Protein AF-A0A2V6UR27-F1 (afdb_monomer_lite)

pLDDT: mean 73.09, std 16.69, range [39.53, 93.0]

Radius of gyration: 39.16 Å; chains: 1; bounding box: 76×88×129 Å

Foldseek 3Di:
DDDDDDDDDDDDDDDDDDDDDDDDDDDDDDDDDDDDDDDDDDDDDDDDDDDDDDDDDDDDDDDDDDDDDDDDDDDDDPDDDPPPPPPPPPPPPFDWDWDFDDFDWLVVLVVVLCVLQVAAEDEDPPRTGTFGDGDPDTDGSVCSVVVNQVRQVVVQWHWDDDPRYTYIDGVVVCLVVPAAEDEELDQDDPDDQQRKHKYKYAQDADQQVVLQVVCVVLADPPKDWDQDRVRNIIIITHGSNSVVVSSVVSVVVSDDDDPDPPDDDDD

Sequence (267 aa):
MRRNSNVTGFVASAVVLSFVAGCATRTPAPKISTPPIGPVPSPTVTVQVEPTTPLPPVSVGPRQPGRPEAAPVTPPPTTAPPPVPAAPVTPPSGRFIVLNFDSADIETVIHAASEIVGFNYVLSPDVRGKVTVQTSGRIPQEDVFGVLLGILEVHGFTAVKSGNLYKIVRVEGARERAVPTIVGDVPLEGRAGDEIITQIVPVRYASVNDLGVLLRPFVSSRGTLVANRETNVLIITDAASNVRRVLDIIKLVDVQVSLDELQIIPV

Structure (mmCIF, N/CA/C/O backbone):
data_AF-A0A2V6UR27-F1
#
_entry.id   AF-A0A2V6UR27-F1
#
loop_
_atom_site.group_PDB
_atom_site.id
_atom_site.type_symbol
_atom_site.label_atom_id
_atom_site.label_alt_id
_atom_site.label_comp_id
_atom_site.label_asym_id
_atom_site.label_entity_id
_atom_site.label_seq_id
_atom_site.pdbx_PDB_ins_code
_atom_site.Cartn_x
_atom_site.Cartn_y
_atom_site.Cartn_z
_atom_site.occupancy
_atom_site.B_iso_or_equiv
_atom_site.auth_seq_id
_atom_site.auth_comp_id
_atom_site.auth_asym_id
_atom_site.auth_atom_id
_atom_site.pdbx_PDB_model_num
ATOM 1 N N . MET A 1 1 ? 33.190 49.029 59.668 1.00 44.22 1 MET A N 1
ATOM 2 C CA . MET A 1 1 ? 31.767 48.647 59.491 1.00 44.22 1 MET A CA 1
ATOM 3 C C . MET A 1 1 ? 31.740 47.302 58.776 1.00 44.22 1 MET A C 1
ATOM 5 O O . MET A 1 1 ? 32.164 47.235 57.639 1.00 44.22 1 MET A O 1
ATOM 9 N N . ARG A 1 2 ? 31.642 46.189 59.511 1.00 41.16 2 ARG A N 1
ATOM 10 C CA . ARG A 1 2 ? 30.399 45.501 59.934 1.00 41.16 2 ARG A CA 1
ATOM 11 C C . ARG A 1 2 ? 29.638 44.827 58.778 1.00 41.16 2 ARG A C 1
ATOM 13 O O . ARG A 1 2 ? 28.779 45.453 58.172 1.00 41.16 2 ARG A O 1
ATOM 20 N N . ARG A 1 3 ? 29.879 43.523 58.605 1.00 51.22 3 ARG A N 1
ATOM 21 C CA . ARG A 1 3 ? 28.885 42.428 58.709 1.00 51.22 3 ARG A CA 1
ATOM 22 C C . ARG A 1 3 ? 29.672 41.105 58.630 1.00 51.22 3 ARG A C 1
ATOM 24 O O . ARG A 1 3 ? 30.316 40.863 57.623 1.00 51.22 3 ARG A O 1
ATOM 31 N N . ASN A 1 4 ? 29.924 40.402 59.740 1.00 43.53 4 ASN A N 1
ATOM 32 C CA . ASN A 1 4 ? 29.023 39.466 60.444 1.00 43.53 4 ASN A CA 1
ATOM 33 C C . ASN A 1 4 ? 28.335 38.498 59.463 1.00 43.53 4 ASN A C 1
ATOM 35 O O . ASN A 1 4 ? 27.668 38.967 58.551 1.00 43.53 4 ASN A O 1
ATOM 39 N N . SER A 1 5 ? 28.370 37.176 59.615 1.00 55.69 5 SER A N 1
ATOM 40 C CA . SER A 1 5 ? 28.812 36.321 60.728 1.00 55.69 5 SER A CA 1
ATOM 41 C C . SER A 1 5 ? 28.596 34.856 60.321 1.00 55.69 5 SER A C 1
ATOM 43 O O . SER A 1 5 ? 27.551 34.588 59.742 1.00 55.69 5 SER A O 1
ATOM 45 N N . ASN A 1 6 ? 29.547 33.985 60.695 1.00 39.53 6 ASN A N 1
ATOM 46 C CA . ASN A 1 6 ? 29.436 32.622 61.265 1.00 39.53 6 ASN A CA 1
ATOM 47 C C . ASN A 1 6 ? 28.495 31.608 60.565 1.00 39.53 6 ASN A C 1
ATOM 49 O O . ASN A 1 6 ? 27.369 31.921 60.217 1.00 39.53 6 ASN A O 1
ATOM 53 N N . VAL A 1 7 ? 28.866 30.342 60.355 1.00 55.62 7 VAL A N 1
ATOM 54 C CA . VAL A 1 7 ? 29.087 29.298 61.380 1.00 55.62 7 VAL A CA 1
ATOM 55 C C . VAL A 1 7 ? 29.800 28.117 60.681 1.00 55.62 7 VAL A C 1
ATOM 57 O O . VAL A 1 7 ? 29.272 27.550 59.734 1.00 55.62 7 VAL A O 1
ATOM 60 N N . THR A 1 8 ? 31.098 27.907 60.912 1.00 43.50 8 THR A N 1
ATOM 61 C CA . THR A 1 8 ? 31.704 26.775 61.655 1.00 43.50 8 THR A CA 1
ATOM 62 C C . THR A 1 8 ? 30.969 25.427 61.636 1.00 43.50 8 THR A C 1
ATOM 64 O O . THR A 1 8 ? 29.967 25.267 62.319 1.00 43.50 8 THR A O 1
ATOM 67 N N . GLY A 1 9 ? 31.639 24.407 61.088 1.00 39.69 9 GLY A N 1
ATOM 68 C CA . GLY A 1 9 ? 31.918 23.204 61.875 1.00 39.69 9 GLY A CA 1
ATOM 69 C C . GLY A 1 9 ? 31.397 21.867 61.346 1.00 39.69 9 GLY A C 1
ATOM 70 O O . GLY A 1 9 ? 30.200 21.626 61.306 1.00 39.69 9 GLY A O 1
ATOM 71 N N . PHE A 1 10 ? 32.363 20.959 61.194 1.00 40.03 10 PHE A N 1
ATOM 72 C CA . PHE A 1 10 ? 32.391 19.641 61.837 1.00 40.03 10 PHE A CA 1
ATOM 73 C C . PHE A 1 10 ? 32.119 18.360 61.019 1.00 40.03 10 PHE A C 1
ATOM 75 O O . PHE A 1 10 ? 31.142 18.200 60.302 1.00 40.03 10 PHE A O 1
ATOM 82 N N . VAL A 1 11 ? 33.011 17.414 61.340 1.00 45.44 11 VAL A N 1
ATOM 83 C CA . VAL A 1 11 ? 32.952 15.944 61.326 1.00 45.44 11 VAL A CA 1
ATOM 84 C C . VAL A 1 11 ? 33.297 15.194 60.036 1.00 45.44 11 VAL A C 1
ATOM 86 O O . VAL A 1 11 ? 32.480 14.954 59.156 1.00 45.44 11 VAL A O 1
ATOM 89 N N . ALA A 1 12 ? 34.536 14.699 60.032 1.00 46.38 12 ALA A N 1
ATOM 90 C CA . ALA A 1 12 ? 34.960 13.498 59.334 1.00 46.38 12 ALA A CA 1
ATOM 91 C C . ALA A 1 12 ? 34.183 12.265 59.826 1.00 46.38 12 ALA A C 1
ATOM 93 O O . ALA A 1 12 ? 34.106 12.028 61.029 1.00 46.38 12 ALA A O 1
ATOM 94 N N . SER A 1 13 ? 33.698 11.420 58.918 1.00 41.97 13 SER A N 1
ATOM 95 C CA . SER A 1 13 ? 33.332 10.050 59.277 1.00 41.97 13 SER A CA 1
ATOM 96 C C . SER A 1 13 ? 33.699 9.097 58.148 1.00 41.97 13 SER A C 1
ATOM 98 O O . SER A 1 13 ? 33.118 9.120 57.065 1.00 41.97 13 SER A O 1
ATOM 100 N N . ALA A 1 14 ? 34.724 8.294 58.416 1.00 47.00 14 ALA A N 1
ATOM 101 C CA . ALA A 1 14 ? 35.029 7.088 57.677 1.00 47.00 14 ALA A CA 1
ATOM 102 C C . ALA A 1 14 ? 33.985 6.027 58.048 1.00 47.00 14 ALA A C 1
ATOM 104 O O . ALA A 1 14 ? 33.846 5.691 59.223 1.00 47.00 14 ALA A O 1
ATOM 105 N N . VAL A 1 15 ? 33.287 5.479 57.053 1.00 47.88 15 VAL A N 1
ATOM 106 C CA . VAL A 1 15 ? 32.517 4.241 57.205 1.00 47.88 15 VAL A CA 1
ATOM 107 C C . VAL A 1 15 ? 32.989 3.242 56.161 1.00 47.88 15 VAL A C 1
ATOM 109 O O . VAL A 1 15 ? 33.081 3.511 54.966 1.00 47.88 15 VAL A O 1
ATOM 112 N N . VAL A 1 16 ? 33.351 2.096 56.711 1.00 44.00 16 VAL A N 1
ATOM 113 C CA . VAL A 1 16 ? 33.902 0.892 56.115 1.00 44.00 16 VAL A CA 1
ATOM 114 C C . VAL A 1 16 ? 32.753 -0.030 55.668 1.00 44.00 16 VAL A C 1
ATOM 116 O O . VAL A 1 16 ? 31.671 0.015 56.244 1.00 44.00 16 VAL A O 1
ATOM 119 N N . LEU A 1 17 ? 33.064 -0.936 54.730 1.00 43.88 17 LEU A N 1
ATOM 120 C CA . LEU A 1 17 ? 32.370 -2.200 54.417 1.00 43.88 17 LEU A CA 1
ATOM 121 C C . LEU A 1 17 ? 31.095 -2.139 53.546 1.00 43.88 17 LEU A C 1
ATOM 123 O O . LEU A 1 17 ? 30.023 -1.754 53.997 1.00 43.88 17 LEU A O 1
ATOM 127 N 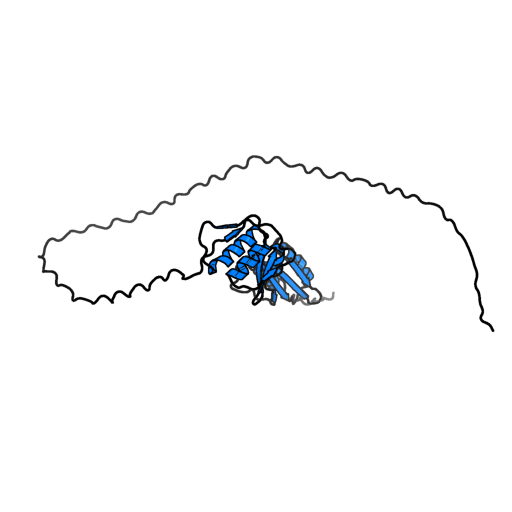N . SER A 1 18 ? 31.161 -2.738 52.349 1.00 48.81 18 SER A N 1
ATOM 128 C CA . SER A 1 18 ? 30.584 -4.081 52.124 1.00 48.81 18 SER A CA 1
ATOM 129 C C . SER A 1 18 ? 30.781 -4.556 50.681 1.00 48.81 18 SER A C 1
ATOM 131 O O . SER A 1 18 ? 30.274 -3.971 49.728 1.00 48.81 18 SER A O 1
ATOM 133 N N . PHE A 1 19 ? 31.509 -5.665 50.547 1.00 48.09 19 PHE A N 1
ATOM 134 C CA . PHE A 1 19 ? 31.504 -6.537 49.378 1.00 48.09 19 PHE A CA 1
ATOM 135 C C . PHE A 1 19 ? 30.118 -7.174 49.229 1.00 48.09 19 PHE A C 1
ATOM 137 O O . PHE A 1 19 ? 29.653 -7.840 50.152 1.00 48.09 19 PHE A O 1
ATOM 144 N N . VAL A 1 20 ? 29.509 -7.068 48.048 1.00 56.50 20 VAL A N 1
ATOM 145 C CA . VAL A 1 20 ? 28.494 -8.030 47.605 1.00 56.50 20 VAL A CA 1
ATOM 146 C C . VAL A 1 20 ? 28.959 -8.612 46.278 1.00 56.50 20 VAL A C 1
ATOM 148 O O . VAL A 1 20 ? 28.829 -8.009 45.216 1.00 56.50 20 VAL A O 1
ATOM 151 N N . ALA A 1 21 ? 29.551 -9.800 46.373 1.00 52.28 21 ALA A N 1
ATOM 152 C CA . ALA A 1 21 ? 29.792 -10.685 45.249 1.00 52.28 21 ALA A CA 1
ATOM 153 C C . ALA A 1 21 ? 28.439 -11.220 44.748 1.00 52.28 21 ALA A C 1
ATOM 155 O O . ALA A 1 21 ? 27.843 -12.108 45.355 1.00 52.28 21 ALA A O 1
ATOM 156 N N . GLY A 1 22 ? 27.940 -10.659 43.647 1.00 40.41 22 GLY A N 1
ATOM 157 C CA . GLY A 1 22 ? 26.783 -11.188 42.931 1.00 40.41 22 GLY A CA 1
ATOM 158 C C . GLY A 1 22 ? 27.185 -12.393 42.082 1.00 40.41 22 GLY A C 1
ATOM 159 O O . GLY A 1 22 ? 27.805 -12.237 41.032 1.00 40.41 22 GLY A O 1
ATOM 160 N N . CYS A 1 23 ? 26.841 -13.597 42.543 1.00 48.97 23 CYS A N 1
ATOM 161 C CA . CYS A 1 23 ? 26.962 -14.837 41.779 1.00 48.97 23 CYS A CA 1
ATOM 162 C C . CYS A 1 23 ? 26.049 -14.798 40.544 1.00 48.97 23 CYS A C 1
ATOM 164 O O . CYS A 1 23 ? 24.828 -14.823 40.668 1.00 48.97 23 CYS A O 1
ATOM 166 N N . ALA A 1 24 ? 26.638 -14.787 39.348 1.00 44.41 24 ALA A N 1
ATOM 167 C CA . ALA A 1 24 ? 25.920 -15.013 38.100 1.00 44.41 24 ALA A CA 1
ATOM 168 C C . ALA A 1 24 ? 25.681 -16.521 37.909 1.00 44.41 24 ALA A C 1
ATOM 170 O O . ALA A 1 24 ? 26.550 -17.253 37.429 1.00 44.41 24 ALA A O 1
ATOM 171 N N . THR A 1 25 ? 24.500 -17.001 38.289 1.00 47.78 25 THR A N 1
ATOM 172 C CA . THR A 1 25 ? 24.004 -18.335 37.939 1.00 47.78 25 THR A CA 1
ATOM 173 C C . THR A 1 25 ? 23.657 -18.366 36.447 1.00 47.78 25 THR A C 1
ATOM 175 O O . THR A 1 25 ? 22.658 -17.810 36.000 1.00 47.78 25 THR A O 1
ATOM 178 N N . ARG A 1 26 ? 24.515 -19.002 35.639 1.00 50.72 26 ARG A N 1
ATOM 179 C CA . ARG A 1 26 ? 24.222 -19.309 34.231 1.00 50.72 26 ARG A CA 1
ATOM 180 C C . ARG A 1 26 ? 23.222 -20.464 34.166 1.00 50.72 26 ARG A C 1
ATOM 182 O O . ARG A 1 26 ? 23.584 -21.610 34.417 1.00 50.72 26 ARG A O 1
ATOM 189 N N . THR A 1 27 ? 21.982 -20.165 33.804 1.00 59.19 27 THR A N 1
ATOM 190 C CA . THR A 1 27 ? 20.976 -21.169 33.438 1.00 59.19 27 THR A CA 1
ATOM 191 C C . THR A 1 27 ? 21.382 -21.849 32.120 1.00 59.19 27 THR A C 1
ATOM 193 O O . THR A 1 27 ? 21.706 -21.146 31.160 1.00 59.19 27 THR A O 1
ATOM 196 N N . PRO A 1 28 ? 21.391 -23.191 32.030 1.00 54.03 28 PRO A N 1
ATOM 197 C CA . PRO A 1 28 ? 21.701 -23.889 30.788 1.00 54.03 28 PRO A CA 1
ATOM 198 C C . PRO A 1 28 ? 20.521 -23.806 29.807 1.00 54.03 28 PRO A C 1
ATOM 200 O O . PRO A 1 28 ? 19.368 -24.012 30.180 1.00 54.03 28 PRO A O 1
ATOM 203 N N . ALA A 1 29 ? 20.823 -23.506 28.542 1.00 60.84 29 ALA A N 1
ATOM 204 C CA . ALA A 1 29 ? 19.851 -23.456 27.453 1.00 60.84 29 ALA A CA 1
ATOM 205 C C . ALA A 1 29 ? 19.213 -24.841 27.193 1.00 60.84 29 ALA A C 1
ATOM 207 O O . ALA A 1 29 ? 19.924 -25.853 27.227 1.00 60.84 29 ALA A O 1
ATOM 208 N N . PRO A 1 30 ? 17.901 -24.918 26.901 1.00 57.72 30 PRO A N 1
ATOM 209 C CA . PRO A 1 30 ? 17.240 -26.180 26.592 1.00 57.72 30 PRO A CA 1
ATOM 210 C C . PRO A 1 30 ? 17.677 -26.694 25.213 1.00 57.72 30 PRO A C 1
ATOM 212 O O . PRO A 1 30 ? 17.630 -25.978 24.213 1.00 57.72 30 PRO A O 1
ATOM 215 N N . LYS A 1 31 ? 18.100 -27.962 25.158 1.00 48.94 31 LYS A N 1
ATOM 216 C CA . LYS A 1 31 ? 18.384 -28.681 23.911 1.00 48.94 31 LYS A CA 1
ATOM 217 C C . LYS A 1 31 ? 17.061 -28.973 23.200 1.00 48.94 31 LYS A C 1
ATOM 219 O O . LYS A 1 31 ? 16.285 -29.805 23.662 1.00 48.94 31 LYS A O 1
ATOM 224 N N . ILE A 1 32 ? 16.816 -28.294 22.084 1.00 55.06 32 ILE A N 1
ATOM 225 C CA . ILE A 1 32 ? 15.698 -28.589 21.184 1.00 55.06 32 ILE A CA 1
ATOM 226 C C . ILE A 1 32 ? 16.050 -29.880 20.436 1.00 55.06 32 ILE A C 1
ATOM 228 O O . ILE A 1 32 ? 16.963 -29.911 19.615 1.00 55.06 32 ILE A O 1
ATOM 232 N N . SER A 1 33 ? 15.363 -30.963 20.791 1.00 53.41 33 SER A N 1
ATOM 233 C CA . SER A 1 33 ? 15.406 -32.244 20.091 1.00 53.41 33 SER A CA 1
ATOM 234 C C . SER A 1 33 ? 14.605 -32.122 18.794 1.00 53.41 33 SER A C 1
ATOM 236 O O . SER A 1 33 ? 13.398 -31.894 18.822 1.00 53.41 33 SER A O 1
ATOM 238 N N . THR A 1 34 ? 15.283 -32.239 17.656 1.00 60.75 34 THR A N 1
ATOM 239 C CA . THR A 1 34 ? 14.658 -32.332 16.334 1.00 60.75 34 THR A CA 1
ATOM 240 C C . THR A 1 34 ? 14.155 -33.766 16.123 1.00 60.75 34 THR A C 1
ATOM 242 O O . THR A 1 34 ? 14.969 -34.691 16.194 1.00 60.75 34 THR A O 1
ATOM 245 N N . PRO A 1 35 ? 12.856 -34.002 15.868 1.00 68.00 35 PRO A N 1
ATOM 246 C CA . PRO A 1 35 ? 12.381 -35.323 15.471 1.00 68.00 35 PRO A CA 1
ATOM 247 C C . PRO A 1 35 ? 12.852 -35.664 14.042 1.00 68.00 35 PRO A C 1
ATOM 249 O O . PRO A 1 35 ? 12.983 -34.761 13.209 1.00 68.00 35 PRO A O 1
ATOM 252 N N . PRO A 1 36 ? 13.115 -36.947 13.727 1.00 63.19 36 PRO A N 1
ATOM 253 C CA . PRO A 1 36 ? 13.541 -37.356 12.395 1.00 63.19 36 PRO A CA 1
ATOM 254 C C . PRO A 1 36 ? 12.385 -37.208 11.396 1.00 63.19 36 PRO A C 1
ATOM 256 O O . PRO A 1 36 ? 11.305 -37.769 11.583 1.00 63.19 36 PRO A O 1
ATOM 259 N N . ILE A 1 37 ? 12.624 -36.452 10.324 1.00 61.97 37 ILE A N 1
ATOM 260 C CA . ILE A 1 37 ? 11.715 -36.322 9.181 1.00 61.97 37 ILE A CA 1
ATOM 261 C C . ILE A 1 37 ? 11.775 -37.637 8.397 1.00 61.97 37 ILE A C 1
ATOM 263 O O . ILE A 1 37 ? 12.761 -37.923 7.718 1.00 61.97 37 ILE A O 1
ATOM 267 N N . GLY A 1 38 ? 10.733 -38.459 8.525 1.00 60.28 38 GLY A N 1
ATOM 268 C CA . GLY A 1 38 ? 10.506 -39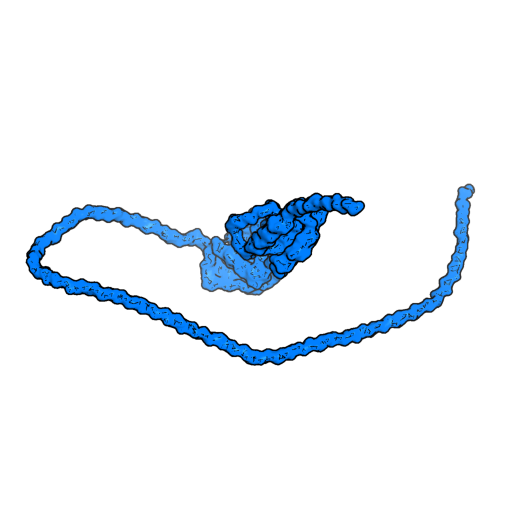.595 7.634 1.00 60.28 38 GLY A CA 1
ATOM 269 C C . GLY A 1 38 ? 10.198 -39.125 6.201 1.00 60.28 38 GLY A C 1
ATOM 270 O O . GLY A 1 38 ? 9.733 -37.997 6.014 1.00 60.28 38 GLY A O 1
ATOM 271 N N . PRO A 1 39 ? 10.459 -39.955 5.177 1.00 65.75 39 PRO A N 1
ATOM 272 C CA . PRO A 1 39 ? 10.256 -39.578 3.783 1.00 65.75 39 PRO A CA 1
ATOM 273 C C . PRO A 1 39 ? 8.768 -39.354 3.488 1.00 65.75 39 PRO A C 1
ATOM 275 O O . PRO A 1 39 ? 7.939 -40.243 3.677 1.00 65.75 39 PRO A O 1
ATOM 278 N N . VAL A 1 40 ? 8.440 -38.152 3.014 1.00 65.25 40 VAL A N 1
ATOM 279 C CA . VAL A 1 40 ? 7.099 -37.778 2.554 1.00 65.25 40 VAL A CA 1
ATOM 280 C C . VAL A 1 40 ? 6.856 -38.434 1.185 1.00 65.25 40 VAL A C 1
ATOM 282 O O . VAL A 1 40 ? 7.632 -38.174 0.263 1.00 65.25 40 VAL A O 1
ATOM 285 N N . PRO A 1 41 ? 5.820 -39.275 1.005 1.00 59.97 41 PRO A N 1
ATOM 286 C CA . PRO A 1 41 ? 5.483 -39.816 -0.306 1.00 59.97 41 PRO A CA 1
ATOM 287 C C . P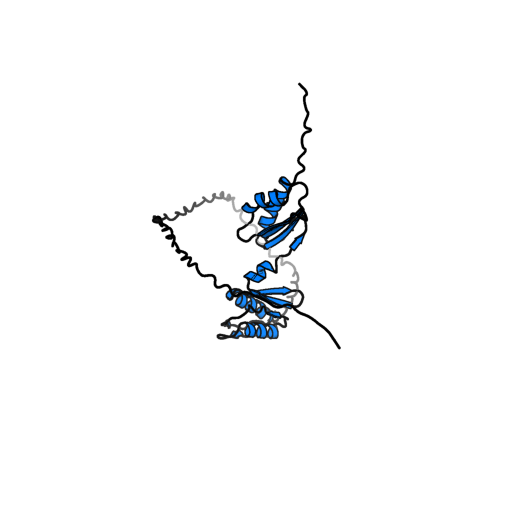RO A 1 41 ? 4.885 -38.722 -1.200 1.00 59.97 41 PRO A C 1
ATOM 289 O O . PRO A 1 41 ? 4.021 -37.950 -0.785 1.00 59.97 41 PRO A O 1
ATOM 292 N N . SER A 1 42 ? 5.366 -38.655 -2.441 1.00 59.94 42 SER A N 1
ATOM 293 C CA . SER A 1 42 ? 4.880 -37.743 -3.477 1.00 59.94 42 SER A CA 1
ATOM 294 C C . SER A 1 42 ? 3.400 -38.008 -3.799 1.00 59.94 42 SER A C 1
ATOM 296 O O . SER A 1 42 ? 3.019 -39.172 -3.934 1.00 59.94 42 SER A O 1
ATOM 298 N N . PRO A 1 43 ? 2.553 -36.979 -3.983 1.00 60.44 43 PRO A N 1
ATOM 299 C CA . PRO A 1 43 ? 1.192 -37.195 -4.449 1.00 60.44 43 PRO A CA 1
ATOM 300 C C . PRO A 1 43 ? 1.200 -37.613 -5.926 1.00 60.44 43 PRO A C 1
ATOM 302 O O . PRO A 1 43 ? 1.593 -36.853 -6.811 1.00 60.44 43 PRO A O 1
ATOM 305 N N . THR A 1 44 ? 0.748 -38.838 -6.193 1.00 47.69 44 THR A N 1
ATOM 306 C CA . THR A 1 44 ? 0.389 -39.318 -7.529 1.00 47.69 44 THR A CA 1
ATOM 307 C C . THR A 1 44 ? -0.827 -38.535 -8.025 1.00 47.69 44 THR A C 1
ATOM 309 O O . THR A 1 44 ? -1.953 -38.766 -7.588 1.00 47.69 44 THR A O 1
ATOM 312 N N . VAL A 1 45 ? -0.606 -37.597 -8.947 1.00 52.78 45 VAL A N 1
ATOM 313 C CA . VAL A 1 45 ? -1.684 -36.934 -9.689 1.00 52.78 45 VAL A CA 1
ATOM 314 C C . VAL A 1 45 ? -2.274 -37.954 -10.660 1.00 52.78 45 VAL A C 1
ATOM 316 O O . VAL A 1 45 ? -1.674 -38.293 -11.677 1.00 52.78 45 VAL A O 1
ATOM 319 N N . THR A 1 46 ? -3.449 -38.476 -10.319 1.00 49.69 46 THR A N 1
ATOM 320 C CA . THR A 1 46 ? -4.258 -39.293 -11.227 1.00 49.69 46 THR A CA 1
ATOM 321 C C . THR A 1 46 ? -4.941 -38.350 -12.212 1.00 49.69 46 THR A C 1
ATOM 323 O O . THR A 1 46 ? -5.848 -37.611 -11.839 1.00 49.69 46 THR A O 1
ATOM 326 N N . VAL A 1 47 ? -4.482 -38.349 -13.464 1.00 52.66 47 VAL A N 1
ATOM 327 C CA . VAL A 1 47 ? -5.154 -37.667 -14.576 1.00 52.66 47 VAL A CA 1
ATOM 328 C C . VAL A 1 47 ? -6.453 -38.420 -14.864 1.00 52.66 47 VAL A C 1
ATOM 330 O O . VAL A 1 47 ? -6.439 -39.500 -15.453 1.00 52.66 47 VAL A O 1
ATOM 333 N N . GLN A 1 48 ? -7.579 -37.871 -14.412 1.00 48.50 48 GLN A N 1
ATOM 334 C CA . GLN A 1 48 ? -8.901 -38.293 -14.863 1.00 48.50 48 GLN A CA 1
ATOM 335 C C . GLN A 1 48 ? -9.109 -37.761 -16.285 1.00 48.50 48 GLN A C 1
ATOM 337 O O . GLN A 1 48 ? -9.211 -36.557 -16.501 1.00 48.50 48 GLN A O 1
ATOM 342 N N . VAL A 1 49 ? -9.125 -38.670 -17.258 1.00 55.31 49 VAL A N 1
ATOM 343 C CA . VAL A 1 49 ? -9.530 -38.388 -18.638 1.00 55.31 49 VAL A CA 1
ATOM 344 C C . VAL A 1 49 ? -11.051 -38.504 -18.692 1.00 55.31 49 VAL A C 1
ATOM 346 O O . VAL A 1 49 ? -11.604 -39.590 -18.530 1.00 55.31 49 VAL A O 1
ATOM 349 N N . GLU A 1 50 ? -11.720 -37.372 -18.868 1.00 56.38 50 GLU A N 1
ATOM 350 C CA . GLU A 1 50 ? -13.165 -37.288 -19.069 1.00 56.38 50 GLU A CA 1
ATOM 351 C C . GLU A 1 50 ? -13.525 -37.806 -20.482 1.00 56.38 50 GLU A C 1
ATOM 353 O O . GLU A 1 50 ? -12.878 -37.401 -21.453 1.00 56.38 50 GLU A O 1
ATOM 358 N N . PRO A 1 51 ? -14.500 -38.722 -20.649 1.00 54.66 51 PRO A N 1
ATOM 359 C CA . PRO A 1 51 ? -14.862 -39.249 -21.963 1.00 54.66 51 PRO A CA 1
ATOM 360 C C . PRO A 1 51 ? -15.710 -38.251 -22.760 1.00 54.66 51 PRO A C 1
ATOM 362 O O . PRO A 1 51 ? -16.807 -37.878 -22.350 1.00 54.66 51 PRO A O 1
ATOM 365 N N . THR A 1 52 ? -15.229 -37.879 -23.944 1.00 51.19 52 THR A N 1
ATOM 366 C CA . THR A 1 52 ? -15.956 -37.076 -24.933 1.00 51.19 52 THR A CA 1
ATOM 367 C C . THR A 1 52 ? -17.176 -37.832 -25.470 1.00 51.19 52 THR A C 1
ATOM 369 O O . THR A 1 52 ? -17.055 -38.914 -26.046 1.00 51.19 52 THR A O 1
ATOM 372 N N . THR A 1 53 ? -18.356 -37.238 -25.322 1.00 61.16 53 THR A N 1
ATOM 373 C CA . THR A 1 53 ? -19.624 -37.703 -25.899 1.00 61.16 53 THR A CA 1
ATOM 374 C C . THR A 1 53 ? -19.555 -37.745 -27.437 1.00 61.16 53 THR A C 1
ATOM 376 O O . THR A 1 53 ? -19.098 -36.772 -28.043 1.00 61.16 53 THR A O 1
ATOM 379 N N . PRO A 1 54 ? -20.029 -38.813 -28.110 1.00 59.88 54 PRO A N 1
ATOM 380 C CA . PRO A 1 54 ? -20.050 -38.872 -29.567 1.00 59.88 54 PRO A CA 1
ATOM 381 C C . PRO A 1 54 ? -21.262 -38.121 -30.141 1.00 59.88 54 PRO A C 1
ATOM 383 O O . PRO A 1 54 ? -22.391 -38.279 -29.677 1.00 59.88 54 PRO A O 1
ATOM 386 N N . LEU A 1 55 ? -21.025 -37.313 -31.176 1.00 68.44 55 LEU A N 1
ATOM 387 C CA . LEU A 1 55 ? -22.068 -36.652 -31.968 1.00 68.44 55 LEU A CA 1
ATOM 388 C C . LEU A 1 55 ? -22.819 -37.674 -32.855 1.00 68.44 55 LEU A C 1
ATOM 390 O O . LEU A 1 55 ? -22.194 -38.618 -33.346 1.00 68.44 55 LEU A O 1
ATOM 394 N N . PRO A 1 56 ? -24.132 -37.499 -33.106 1.00 67.62 56 PRO A N 1
ATOM 395 C CA . PRO A 1 56 ? -24.907 -38.387 -33.975 1.00 67.62 56 PRO A CA 1
ATOM 396 C C . PRO A 1 56 ? -24.600 -38.173 -35.475 1.00 67.62 56 PRO A C 1
ATOM 398 O O . PRO A 1 56 ? -24.180 -37.082 -35.872 1.00 67.62 56 PRO A O 1
ATOM 401 N N . PRO A 1 57 ? -24.834 -39.187 -36.335 1.00 61.62 57 PRO A N 1
ATOM 402 C CA . PRO A 1 57 ? -24.551 -39.103 -37.764 1.00 61.62 57 PRO A CA 1
ATOM 403 C C . PRO A 1 57 ? -25.609 -38.271 -38.500 1.00 61.62 57 PRO A C 1
ATOM 405 O O . PRO A 1 57 ? -26.814 -38.466 -38.333 1.00 61.62 57 PRO A O 1
ATOM 408 N N . VAL A 1 58 ? -25.154 -37.365 -39.366 1.00 62.25 58 VAL A N 1
ATOM 409 C CA . VAL A 1 58 ? -26.024 -36.624 -40.285 1.00 62.25 58 VAL A CA 1
ATOM 410 C C . VAL A 1 58 ? -26.457 -37.557 -41.419 1.00 62.25 58 VAL A C 1
ATOM 412 O O . VAL A 1 58 ? -25.632 -38.139 -42.121 1.00 62.25 58 VAL A O 1
ATOM 415 N N . SER A 1 59 ? -27.773 -37.702 -41.564 1.00 55.62 59 SER A N 1
ATOM 416 C CA . SER A 1 59 ? -28.448 -38.525 -42.566 1.00 55.62 59 SER A CA 1
ATOM 417 C C . SER A 1 59 ? -28.157 -38.044 -43.994 1.00 55.62 59 SER A C 1
ATOM 419 O O . SER A 1 59 ? -28.330 -36.868 -44.317 1.00 55.62 59 SER A O 1
ATOM 421 N N . VAL A 1 60 ? -27.725 -38.968 -44.854 1.00 56.59 60 VAL A N 1
ATOM 422 C CA . VAL A 1 60 ? -27.491 -38.755 -46.288 1.00 56.59 60 VAL A CA 1
ATOM 423 C C . VAL A 1 60 ? -28.790 -39.042 -47.046 1.00 56.59 60 VAL A C 1
ATOM 425 O O . VAL A 1 60 ? -29.222 -40.190 -47.125 1.00 56.59 60 VAL A O 1
ATOM 428 N N . GLY A 1 61 ? -29.405 -38.000 -47.611 1.00 48.94 61 GLY A N 1
ATOM 429 C CA . GLY A 1 61 ? -30.526 -38.094 -48.556 1.00 48.94 61 GLY A CA 1
ATOM 430 C C . GLY A 1 61 ? -30.085 -37.900 -50.020 1.00 48.94 61 GLY A C 1
ATOM 431 O O . GLY A 1 61 ? -28.999 -37.368 -50.262 1.00 48.94 61 GLY A O 1
ATOM 432 N N . PRO A 1 62 ? -30.882 -38.336 -51.018 1.00 52.34 62 PRO A N 1
ATOM 433 C CA . PRO A 1 62 ? -30.406 -38.577 -52.380 1.00 52.34 62 PRO A CA 1
ATOM 434 C C . PRO A 1 62 ? -30.206 -37.297 -53.200 1.00 52.34 62 PRO A C 1
ATOM 436 O O . PRO A 1 62 ? -31.045 -36.400 -53.233 1.00 52.34 62 PRO A O 1
ATOM 439 N N . ARG A 1 63 ? -29.090 -37.272 -53.929 1.00 55.41 63 ARG A N 1
ATOM 440 C CA . ARG A 1 63 ? -28.679 -36.249 -54.894 1.00 55.41 63 ARG A CA 1
ATOM 441 C C . ARG A 1 63 ? -29.599 -36.304 -56.128 1.00 55.41 63 ARG A C 1
ATOM 443 O O . ARG A 1 63 ? -29.600 -37.312 -56.830 1.00 55.41 63 ARG A O 1
ATOM 450 N N . GLN A 1 64 ? -30.350 -35.239 -56.416 1.00 54.38 64 GLN A N 1
ATOM 451 C CA . GLN A 1 64 ? -31.105 -35.125 -57.670 1.00 54.38 64 GLN A CA 1
ATOM 452 C C . GLN A 1 64 ? -30.203 -34.555 -58.787 1.00 54.38 64 GLN A C 1
ATOM 454 O O . GLN A 1 64 ? -29.555 -33.531 -58.561 1.00 54.38 64 GLN A O 1
ATOM 459 N N . PRO A 1 65 ? -30.122 -35.184 -59.978 1.00 50.28 65 PRO A N 1
ATOM 460 C CA . PRO A 1 65 ? -29.306 -34.694 -61.083 1.00 50.28 65 PRO A CA 1
ATOM 461 C C . PRO A 1 65 ? -30.059 -33.686 -61.962 1.00 50.28 65 PRO A C 1
ATOM 463 O O . PRO A 1 65 ? -31.181 -33.943 -62.389 1.00 50.28 65 PRO A O 1
ATOM 466 N N . GLY A 1 66 ? -29.364 -32.602 -62.316 1.00 47.00 66 GLY A N 1
ATOM 467 C CA . GLY A 1 66 ? -29.451 -31.969 -63.634 1.00 47.00 66 GLY A CA 1
ATOM 468 C C . GLY A 1 66 ? -30.584 -30.969 -63.880 1.00 47.00 66 GLY A C 1
ATOM 469 O O . GLY A 1 66 ? -31.699 -31.341 -64.239 1.00 47.00 66 GLY A O 1
ATOM 470 N N . ARG A 1 67 ? -30.233 -29.677 -63.899 1.00 46.91 67 ARG A N 1
ATOM 471 C CA . ARG A 1 67 ? -30.762 -28.742 -64.904 1.00 46.91 67 ARG A CA 1
ATOM 472 C C . ARG A 1 67 ? -29.670 -27.730 -65.308 1.00 46.91 67 ARG A C 1
ATOM 474 O O . ARG A 1 67 ? -28.897 -27.350 -64.433 1.00 46.91 67 ARG A O 1
ATOM 481 N N . PRO A 1 68 ? -29.564 -27.363 -66.603 1.00 52.91 68 PRO A N 1
ATOM 482 C CA . PRO A 1 68 ? -28.387 -26.716 -67.180 1.00 52.91 68 PRO A CA 1
ATOM 483 C C . PRO A 1 68 ? -28.056 -25.341 -66.610 1.00 52.91 68 PRO A C 1
ATOM 485 O O . PRO A 1 68 ? -28.934 -24.533 -66.317 1.00 52.91 68 PRO A O 1
ATOM 488 N N . GLU A 1 69 ? -26.751 -25.116 -66.542 1.00 59.03 69 GLU A N 1
ATOM 489 C CA . GLU A 1 69 ? -26.042 -23.873 -66.282 1.00 59.03 69 GLU A CA 1
ATOM 490 C C . GLU A 1 69 ? -26.611 -22.702 -67.098 1.00 59.03 69 GLU A C 1
ATOM 492 O O . GLU A 1 69 ? -26.460 -22.626 -68.317 1.00 59.03 69 GLU A O 1
ATOM 497 N N . ALA A 1 70 ? -27.288 -21.788 -66.403 1.00 51.56 70 ALA A N 1
ATOM 498 C CA . ALA A 1 70 ? -27.495 -20.430 -66.877 1.00 51.56 70 ALA A CA 1
ATOM 499 C C . ALA A 1 70 ? -26.285 -19.598 -66.437 1.00 51.56 70 ALA A C 1
ATOM 501 O O . ALA A 1 70 ? -25.873 -19.659 -65.278 1.00 51.56 70 ALA A O 1
ATOM 502 N N . ALA A 1 71 ? -25.717 -18.863 -67.390 1.00 56.44 71 ALA A N 1
ATOM 503 C CA . ALA A 1 71 ? -24.519 -18.048 -67.249 1.00 56.44 71 ALA A CA 1
ATOM 504 C C . ALA A 1 71 ? -24.514 -17.176 -65.973 1.00 56.44 71 ALA A C 1
ATOM 506 O O . ALA A 1 71 ? -25.561 -16.645 -65.589 1.00 56.44 71 ALA A O 1
ATOM 507 N N . PRO A 1 72 ? -23.346 -16.965 -65.338 1.00 54.94 72 PRO A N 1
ATOM 508 C CA . PRO A 1 72 ? -23.239 -16.074 -64.194 1.00 54.94 72 PRO A CA 1
ATOM 509 C C . PRO A 1 72 ? -23.556 -14.637 -64.623 1.00 54.94 72 PRO A C 1
ATOM 511 O O . PRO A 1 72 ? -22.804 -14.004 -65.363 1.00 54.94 72 PRO A O 1
ATOM 514 N N . VAL A 1 73 ? -24.678 -14.116 -64.131 1.00 55.94 73 VAL A N 1
ATOM 515 C CA . VAL A 1 73 ? -24.933 -12.677 -64.069 1.00 55.94 73 VAL A CA 1
ATOM 516 C C . VAL A 1 73 ? -23.940 -12.074 -63.079 1.00 55.94 73 VAL A C 1
ATOM 518 O O . VAL A 1 73 ? -23.980 -12.348 -61.880 1.00 55.94 73 VAL A O 1
ATOM 521 N N . THR A 1 74 ? -23.012 -11.283 -63.603 1.00 58.84 74 THR A N 1
ATOM 522 C CA . THR A 1 74 ? -22.090 -10.452 -62.834 1.00 58.84 74 THR A CA 1
ATOM 523 C C . THR A 1 74 ? -22.879 -9.499 -61.928 1.00 58.84 74 THR A C 1
ATOM 525 O O . THR A 1 74 ? -23.744 -8.772 -62.424 1.00 58.84 74 THR A O 1
ATOM 528 N N . PRO A 1 75 ? -22.606 -9.451 -60.611 1.00 66.94 75 PRO A N 1
ATOM 529 C CA . PRO A 1 75 ? -23.115 -8.368 -59.783 1.00 66.94 75 PRO A CA 1
ATOM 530 C C . PRO A 1 75 ? -22.463 -7.038 -60.213 1.00 66.94 75 PRO A C 1
ATOM 532 O O . PRO A 1 75 ? -21.314 -7.037 -60.671 1.00 66.94 75 PRO A O 1
ATOM 535 N N . PRO A 1 76 ? -23.167 -5.898 -60.086 1.00 64.69 76 PRO A N 1
ATOM 536 C CA . PRO A 1 76 ? -22.590 -4.585 -60.357 1.00 64.69 76 PRO A CA 1
ATOM 537 C C . PRO A 1 76 ? -21.423 -4.300 -59.393 1.00 64.69 76 PRO A C 1
ATOM 539 O O . PRO A 1 76 ? -21.387 -4.852 -58.289 1.00 64.69 76 PRO A O 1
ATOM 542 N N . PRO A 1 77 ? -20.462 -3.440 -59.776 1.00 56.19 77 PRO A N 1
ATOM 543 C CA . PRO A 1 77 ? -19.319 -3.129 -58.936 1.00 56.19 77 PRO A CA 1
ATOM 544 C C . PRO A 1 77 ? -19.794 -2.309 -57.734 1.00 56.19 77 PRO A C 1
ATOM 546 O O . PRO A 1 77 ? -20.007 -1.103 -57.835 1.00 56.19 77 PRO A O 1
ATOM 549 N N . THR A 1 78 ? -19.954 -2.956 -56.581 1.00 54.62 78 THR A N 1
ATOM 550 C CA . THR A 1 78 ? -19.977 -2.238 -55.309 1.00 54.62 78 THR A CA 1
ATOM 551 C C . THR A 1 78 ? -18.558 -1.760 -55.053 1.00 54.62 78 THR A C 1
ATOM 553 O O . THR A 1 78 ? -17.648 -2.542 -54.780 1.00 54.62 78 THR A O 1
ATOM 556 N N . THR A 1 79 ? -18.387 -0.458 -55.221 1.00 56.56 79 THR A N 1
ATOM 557 C CA . THR A 1 79 ? -17.197 0.329 -54.940 1.00 56.56 79 THR A CA 1
ATOM 558 C C . THR A 1 79 ? -16.617 -0.079 -53.589 1.00 56.56 79 THR A C 1
ATOM 560 O O . THR A 1 79 ? -17.244 0.111 -52.547 1.00 56.56 79 THR A O 1
ATOM 563 N N . ALA A 1 80 ? -15.414 -0.653 -53.605 1.00 59.78 80 ALA A N 1
ATOM 564 C CA . ALA A 1 80 ? -14.610 -0.772 -52.402 1.00 59.78 80 ALA A CA 1
ATOM 565 C C . ALA A 1 80 ? -14.435 0.637 -51.802 1.00 59.78 80 ALA A C 1
ATOM 567 O O . ALA A 1 80 ? -14.165 1.576 -52.563 1.00 59.78 80 ALA A O 1
ATOM 568 N N . PRO A 1 81 ? -14.580 0.827 -50.478 1.00 66.38 81 PRO A N 1
ATOM 569 C CA . PRO A 1 81 ? -14.092 2.049 -49.862 1.00 66.38 81 PRO A CA 1
ATOM 570 C C . PRO A 1 81 ? -12.604 2.194 -50.226 1.00 66.38 81 PRO A C 1
ATOM 572 O O . PRO A 1 81 ? -11.893 1.182 -50.270 1.00 66.38 81 PRO A O 1
ATOM 575 N N . PRO A 1 82 ? -12.131 3.410 -50.550 1.00 66.38 82 PRO A N 1
ATOM 576 C CA . PRO A 1 82 ? -10.733 3.620 -50.894 1.00 66.38 82 PRO A CA 1
ATOM 577 C C . PRO A 1 82 ? -9.849 3.051 -49.777 1.00 66.38 82 PRO A C 1
ATOM 579 O O . PRO A 1 82 ? -10.253 3.098 -48.610 1.00 66.38 82 PRO A O 1
ATOM 582 N N . PRO A 1 83 ? -8.658 2.517 -50.100 1.00 60.78 83 PRO A N 1
ATOM 583 C CA . PRO A 1 83 ? -7.704 2.160 -49.070 1.00 60.78 83 PRO A CA 1
ATOM 584 C C . PRO A 1 83 ? -7.452 3.436 -48.277 1.00 60.78 83 PRO A C 1
ATOM 586 O O . PRO A 1 83 ? -6.915 4.406 -48.812 1.00 60.78 83 PRO A O 1
ATOM 589 N N . VAL A 1 84 ? -7.898 3.467 -47.020 1.00 64.44 84 VAL A N 1
ATOM 590 C CA . VAL A 1 84 ? -7.414 4.470 -46.079 1.00 64.44 84 VAL A CA 1
ATOM 591 C C . VAL A 1 84 ? -5.899 4.298 -46.130 1.00 64.44 84 VAL A C 1
ATOM 593 O O . VAL A 1 84 ? -5.437 3.175 -45.893 1.00 64.44 84 VAL A O 1
ATOM 596 N N . PRO A 1 85 ? -5.122 5.322 -46.529 1.00 64.62 85 PRO A N 1
ATOM 597 C CA . PRO A 1 85 ? -3.678 5.233 -46.452 1.00 64.62 85 PRO A CA 1
ATOM 598 C C . PRO A 1 85 ? -3.369 4.769 -45.039 1.00 64.62 85 PRO A C 1
ATOM 600 O O . PRO A 1 85 ? -3.844 5.392 -44.087 1.00 64.62 85 PRO A O 1
ATOM 603 N N . ALA A 1 86 ? -2.670 3.639 -44.903 1.00 64.31 86 ALA A N 1
ATOM 604 C CA . ALA A 1 86 ? -2.126 3.246 -43.620 1.00 64.31 86 ALA A CA 1
ATOM 605 C C . ALA A 1 86 ? -1.400 4.487 -43.110 1.00 64.31 86 ALA A C 1
ATOM 607 O O . ALA A 1 86 ? -0.428 4.930 -43.730 1.00 64.31 86 ALA A O 1
ATOM 608 N N . ALA A 1 87 ? -1.950 5.115 -42.066 1.00 62.00 87 ALA A N 1
ATOM 609 C CA . ALA A 1 87 ? -1.257 6.191 -41.394 1.00 62.00 87 ALA A CA 1
ATOM 610 C C . ALA A 1 87 ? 0.143 5.638 -41.125 1.00 62.00 87 ALA A C 1
ATOM 612 O O . ALA A 1 87 ? 0.237 4.484 -40.680 1.00 62.00 87 ALA A O 1
ATOM 613 N N . PRO A 1 88 ? 1.216 6.363 -41.480 1.00 54.28 88 PRO A N 1
ATOM 614 C CA . PRO A 1 88 ? 2.544 5.889 -41.162 1.00 54.28 88 PRO A CA 1
ATOM 615 C C . PRO A 1 88 ? 2.516 5.546 -39.676 1.00 54.28 88 PRO A C 1
ATOM 617 O O . PRO A 1 88 ? 2.142 6.382 -38.851 1.00 54.28 88 PRO A O 1
ATOM 620 N N . VAL A 1 89 ? 2.824 4.290 -39.344 1.00 58.31 89 VAL A N 1
ATOM 621 C CA . VAL A 1 89 ? 3.237 3.949 -37.991 1.00 58.31 89 VAL A CA 1
ATOM 622 C C . VAL A 1 89 ? 4.511 4.748 -37.810 1.00 58.31 89 VAL A C 1
ATOM 624 O O . VAL A 1 89 ? 5.584 4.334 -38.232 1.00 58.31 89 VAL A O 1
ATOM 627 N N . THR A 1 90 ? 4.367 5.985 -37.346 1.00 58.12 90 THR A N 1
ATOM 628 C CA . THR A 1 90 ? 5.491 6.817 -36.968 1.00 58.12 90 THR A CA 1
ATOM 629 C C . THR A 1 90 ? 6.202 5.970 -35.923 1.00 58.12 90 THR A C 1
ATOM 631 O O . THR A 1 90 ? 5.606 5.738 -34.866 1.00 58.12 90 THR A O 1
ATOM 634 N N . PRO A 1 91 ? 7.398 5.404 -36.203 1.00 62.16 91 PRO A N 1
ATOM 635 C CA . PRO A 1 91 ? 8.171 4.803 -35.127 1.00 62.16 91 PRO A CA 1
ATOM 636 C C . PRO A 1 91 ? 8.251 5.884 -34.053 1.00 62.16 91 PRO A C 1
ATOM 638 O O . PRO A 1 91 ? 8.406 7.045 -34.451 1.00 62.16 91 PRO A O 1
ATOM 641 N N . PRO A 1 92 ? 8.064 5.567 -32.756 1.00 58.59 92 PRO A N 1
ATOM 642 C CA . PRO A 1 92 ? 8.122 6.583 -31.721 1.00 58.59 92 PRO A CA 1
ATOM 643 C C . PRO A 1 92 ? 9.378 7.389 -32.002 1.00 58.59 92 PRO A C 1
ATOM 645 O O . PRO A 1 92 ? 10.493 6.859 -31.999 1.00 58.59 92 PRO A O 1
ATOM 648 N N . SER A 1 93 ? 9.184 8.648 -32.392 1.00 58.78 93 SER A N 1
ATOM 649 C CA . SER A 1 93 ? 10.255 9.609 -32.598 1.00 58.78 93 SER A CA 1
ATOM 650 C C . SER A 1 93 ? 10.697 10.014 -31.200 1.00 58.78 93 SER A C 1
ATOM 652 O O . SER A 1 93 ? 10.496 11.138 -30.754 1.00 58.78 93 SER A O 1
ATOM 654 N N . GLY A 1 94 ? 11.159 9.008 -30.471 1.00 61.12 94 GLY A N 1
ATOM 655 C CA . GLY A 1 94 ? 11.560 9.030 -29.094 1.00 61.12 94 GLY A CA 1
ATOM 656 C C . GLY A 1 94 ? 13.070 9.027 -29.076 1.00 61.12 94 GLY A C 1
ATOM 657 O O . GLY A 1 94 ? 13.746 8.383 -29.885 1.00 61.12 94 GLY A O 1
ATOM 658 N N . ARG A 1 95 ? 13.620 9.801 -28.155 1.00 77.31 95 ARG A N 1
ATOM 659 C CA . ARG A 1 95 ? 15.035 9.718 -27.841 1.00 77.31 95 ARG A CA 1
ATOM 660 C C . ARG A 1 95 ? 15.288 8.313 -27.300 1.00 77.31 95 ARG A C 1
ATOM 662 O O . ARG A 1 95 ? 14.632 7.890 -26.356 1.00 77.31 95 ARG A O 1
ATOM 669 N N . PHE A 1 96 ? 16.224 7.596 -27.908 1.00 82.19 96 PHE A N 1
ATOM 670 C CA . PHE A 1 96 ? 16.653 6.287 -27.431 1.00 82.19 96 PHE A CA 1
ATOM 671 C C . PHE A 1 96 ? 17.911 6.440 -26.580 1.00 82.19 96 PHE A C 1
ATOM 673 O O . PHE A 1 96 ? 18.849 7.132 -26.984 1.00 82.19 96 PHE A O 1
ATOM 680 N N . ILE A 1 97 ? 17.940 5.787 -25.421 1.00 83.62 97 ILE A N 1
ATOM 681 C CA . ILE A 1 97 ? 19.052 5.829 -24.474 1.00 83.62 97 ILE A CA 1
ATOM 682 C C . ILE A 1 97 ? 19.523 4.398 -24.200 1.00 83.62 97 ILE A C 1
ATOM 684 O O . ILE A 1 97 ? 18.734 3.455 -24.147 1.00 83.62 97 ILE A O 1
ATOM 688 N N . VAL A 1 98 ? 20.834 4.234 -24.054 1.00 85.12 98 VAL A N 1
ATOM 689 C CA . VAL A 1 98 ? 21.451 3.001 -23.560 1.00 85.12 98 VAL A CA 1
ATOM 690 C C . VAL A 1 98 ? 21.925 3.269 -22.138 1.00 85.12 98 VAL A C 1
ATOM 692 O O . VAL A 1 98 ? 22.700 4.199 -21.917 1.00 85.12 98 VAL A O 1
ATOM 695 N N . LEU A 1 99 ? 21.445 2.476 -21.180 1.00 84.31 99 LEU A N 1
ATOM 696 C CA . LEU A 1 99 ? 21.830 2.578 -19.775 1.00 84.31 99 LEU A CA 1
ATOM 697 C C . LEU A 1 99 ? 22.858 1.491 -19.463 1.00 84.31 99 LEU A C 1
ATOM 699 O O . LEU A 1 99 ? 22.516 0.308 -19.449 1.00 84.31 99 LEU A O 1
ATOM 703 N N . ASN A 1 100 ? 24.097 1.910 -19.204 1.00 88.75 100 ASN A N 1
ATOM 704 C CA . ASN A 1 100 ? 25.180 1.044 -18.752 1.00 88.75 100 ASN A CA 1
ATOM 705 C C . ASN A 1 100 ? 25.836 1.668 -17.519 1.00 88.75 100 ASN A C 1
ATOM 707 O O . ASN A 1 100 ? 26.482 2.710 -17.609 1.00 88.75 100 ASN A O 1
ATOM 711 N N . PHE A 1 101 ? 25.665 1.012 -16.381 1.00 90.12 101 PHE A N 1
ATOM 712 C CA . PHE A 1 101 ? 26.244 1.375 -15.099 1.00 90.12 101 PHE A CA 1
ATOM 713 C C . PHE A 1 101 ? 26.998 0.160 -14.568 1.00 90.12 101 PHE A C 1
ATOM 715 O O . PHE A 1 101 ? 26.413 -0.910 -14.419 1.00 90.12 101 PHE A O 1
ATOM 722 N N . ASP A 1 102 ? 28.285 0.313 -14.281 1.00 91.50 102 ASP A N 1
ATOM 723 C CA . ASP A 1 102 ? 29.087 -0.718 -13.626 1.00 91.50 102 ASP A CA 1
ATOM 724 C C . ASP A 1 102 ? 29.443 -0.239 -12.225 1.00 91.50 102 ASP A C 1
ATOM 726 O O . ASP A 1 102 ? 30.093 0.796 -12.074 1.00 91.50 102 ASP A O 1
ATOM 730 N N . SER A 1 103 ? 28.967 -0.962 -11.208 1.00 89.56 103 SER A N 1
ATOM 731 C CA . SER A 1 103 ? 29.240 -0.659 -9.799 1.00 89.56 103 SER A CA 1
ATOM 732 C C . SER A 1 103 ? 29.049 0.829 -9.448 1.00 89.56 103 SER A C 1
ATOM 734 O O . SER A 1 103 ? 29.837 1.423 -8.705 1.00 89.56 103 SER A O 1
ATOM 736 N N . ALA A 1 104 ? 27.999 1.442 -9.996 1.00 91.38 104 ALA A N 1
ATOM 737 C CA . ALA A 1 104 ? 27.668 2.845 -9.778 1.00 91.38 104 ALA A CA 1
ATOM 738 C C . ALA A 1 104 ? 26.878 3.017 -8.477 1.00 91.38 104 ALA A C 1
ATOM 740 O O . ALA A 1 104 ? 26.190 2.099 -8.034 1.00 91.38 104 ALA A O 1
ATOM 741 N N . ASP A 1 105 ? 26.947 4.192 -7.857 1.00 93.00 105 ASP A N 1
ATOM 742 C CA . ASP A 1 105 ? 26.085 4.497 -6.715 1.00 93.00 105 ASP A CA 1
ATOM 743 C C . ASP A 1 105 ? 24.627 4.645 -7.169 1.00 93.00 105 ASP A C 1
ATOM 745 O O . ASP A 1 105 ? 24.340 5.260 -8.200 1.00 93.00 105 ASP A O 1
ATOM 749 N N . ILE A 1 106 ? 23.689 4.099 -6.387 1.00 91.31 106 ILE A N 1
ATOM 750 C CA . ILE A 1 106 ? 22.251 4.169 -6.698 1.00 91.31 106 ILE A CA 1
ATOM 751 C C . ILE A 1 106 ? 21.779 5.621 -6.874 1.00 91.31 106 ILE A C 1
ATOM 753 O O . ILE A 1 106 ? 20.955 5.909 -7.739 1.00 91.31 106 ILE A O 1
ATOM 757 N N . GLU A 1 107 ? 22.354 6.552 -6.111 1.00 92.06 107 GLU A N 1
ATOM 758 C CA . GLU A 1 107 ? 22.075 7.987 -6.201 1.00 92.06 107 GLU A CA 1
ATOM 759 C C . GLU A 1 107 ? 22.412 8.547 -7.590 1.00 92.06 107 GLU A C 1
ATOM 761 O O . GLU A 1 107 ? 21.636 9.318 -8.156 1.00 92.06 107 GLU A O 1
ATOM 766 N N . THR A 1 108 ? 23.530 8.108 -8.176 1.00 92.25 108 THR A N 1
ATOM 767 C CA . THR A 1 108 ? 23.963 8.501 -9.523 1.00 92.25 108 THR A CA 1
ATOM 768 C C . THR A 1 108 ? 23.002 7.984 -10.587 1.00 92.25 108 THR A C 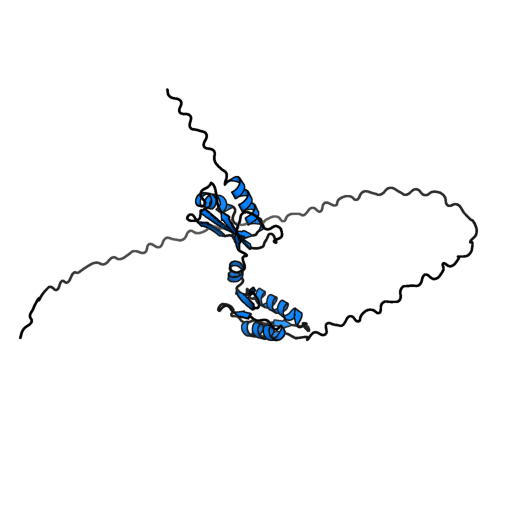1
ATOM 770 O O . THR A 1 108 ? 22.667 8.712 -11.520 1.00 92.25 108 THR A O 1
ATOM 773 N N . VAL A 1 109 ? 22.521 6.748 -10.438 1.00 91.44 109 VAL A N 1
ATOM 774 C CA . VAL A 1 109 ? 21.560 6.153 -11.379 1.00 91.44 109 VAL A CA 1
ATOM 775 C C . VAL A 1 109 ? 20.212 6.869 -11.321 1.00 91.44 109 VAL A C 1
ATOM 777 O O . VAL A 1 109 ? 19.636 7.178 -12.364 1.00 91.44 109 VAL A O 1
ATOM 780 N N . ILE A 1 110 ? 19.735 7.194 -10.118 1.00 92.00 110 ILE A N 1
ATOM 781 C CA . ILE A 1 110 ? 18.503 7.969 -9.920 1.00 92.00 110 ILE A CA 1
ATOM 782 C C . ILE A 1 110 ? 18.637 9.360 -10.545 1.00 92.00 110 ILE A C 1
ATOM 784 O O . ILE A 1 110 ? 17.733 9.793 -11.260 1.00 92.00 110 ILE A O 1
ATOM 788 N N . HIS A 1 111 ? 19.759 10.043 -10.307 1.00 92.12 111 HIS A N 1
ATOM 789 C CA . HIS A 1 111 ? 20.016 11.365 -10.872 1.00 92.12 111 HIS A CA 1
ATOM 790 C C . HIS A 1 111 ? 20.003 11.327 -12.404 1.00 92.12 111 HIS A C 1
ATOM 792 O O . HIS A 1 111 ? 19.256 12.077 -13.031 1.00 92.12 111 HIS A O 1
ATOM 798 N N . ALA A 1 112 ? 20.738 10.391 -13.011 1.00 90.69 112 ALA A N 1
ATOM 799 C CA . ALA A 1 112 ? 20.762 10.223 -14.462 1.00 90.69 112 ALA A CA 1
ATOM 800 C C . ALA A 1 112 ? 19.360 9.943 -15.032 1.00 90.69 112 ALA A C 1
ATOM 802 O O . ALA A 1 112 ? 18.951 10.551 -16.021 1.00 90.69 112 ALA A O 1
ATOM 803 N N . ALA A 1 113 ? 18.583 9.071 -14.386 1.00 89.69 113 ALA A N 1
ATOM 804 C CA . ALA A 1 113 ? 17.209 8.799 -14.798 1.00 89.69 113 ALA A CA 1
ATOM 805 C C . ALA A 1 113 ? 16.303 10.038 -14.665 1.00 89.69 113 ALA A C 1
ATOM 807 O O . ALA A 1 113 ? 15.437 10.254 -15.514 1.00 89.69 113 ALA A O 1
ATOM 808 N N . SER A 1 114 ? 16.517 10.870 -13.642 1.00 90.44 114 SER A N 1
ATOM 809 C CA . SER A 1 114 ? 15.774 12.120 -13.446 1.00 90.44 114 SER A CA 1
ATOM 810 C C . SER A 1 114 ? 16.064 13.158 -14.528 1.00 90.44 114 SER A C 1
ATOM 812 O O . SER A 1 114 ? 15.135 13.824 -14.976 1.00 90.44 114 SER A O 1
ATOM 814 N N . GLU A 1 115 ? 17.304 13.242 -15.016 1.00 90.06 115 GLU A N 1
ATOM 815 C CA . GLU A 1 115 ? 17.677 14.130 -16.123 1.00 90.06 115 GLU A CA 1
ATOM 816 C C . GLU A 1 115 ? 17.107 13.646 -17.458 1.00 90.06 115 GLU A C 1
ATOM 818 O O . GLU A 1 115 ? 16.704 14.452 -18.296 1.00 90.06 115 GLU A O 1
ATOM 823 N N . ILE A 1 116 ? 17.046 12.324 -17.653 1.00 88.06 116 ILE A N 1
ATOM 824 C CA . ILE A 1 116 ? 16.499 11.722 -18.870 1.00 88.06 116 ILE A CA 1
ATOM 825 C C . ILE A 1 116 ? 14.975 11.880 -18.918 1.00 88.06 116 ILE A C 1
ATOM 827 O O . ILE A 1 116 ? 14.436 12.280 -19.943 1.00 88.06 116 ILE A O 1
ATOM 831 N N . VAL A 1 117 ? 14.265 11.560 -17.835 1.00 88.25 117 VAL A N 1
ATOM 832 C CA . VAL A 1 117 ? 12.789 11.533 -17.806 1.00 88.25 117 VAL A CA 1
ATOM 833 C C . VAL A 1 117 ? 12.191 12.887 -17.397 1.00 88.25 117 VAL A C 1
ATOM 835 O O . VAL A 1 117 ? 11.065 13.202 -17.776 1.00 88.25 117 VAL A O 1
ATOM 838 N N . GLY A 1 118 ? 12.934 13.709 -16.655 1.00 88.56 118 GLY A N 1
ATOM 839 C CA . GLY A 1 118 ? 12.505 15.035 -16.206 1.00 88.56 118 GLY A CA 1
ATOM 840 C C . GLY A 1 118 ? 11.581 15.012 -14.984 1.00 88.56 118 GLY A C 1
ATOM 841 O O . GLY A 1 118 ? 10.569 15.710 -14.975 1.00 88.56 118 GLY A O 1
ATOM 842 N N . PHE A 1 119 ? 11.891 14.217 -13.951 1.00 87.75 119 PHE A N 1
ATOM 843 C CA . PHE A 1 119 ? 11.099 14.175 -12.710 1.00 87.75 119 PHE A CA 1
ATOM 844 C C . PHE A 1 119 ? 11.862 14.706 -11.496 1.00 87.75 119 PHE A C 1
ATOM 846 O O . PHE A 1 119 ? 13.063 14.507 -11.348 1.00 87.75 119 PHE A O 1
ATOM 853 N N . ASN A 1 120 ? 11.131 15.330 -10.571 1.00 89.25 120 ASN A N 1
ATOM 854 C CA . ASN A 1 120 ? 11.687 15.764 -9.292 1.00 89.25 120 ASN A CA 1
ATOM 855 C C . ASN A 1 120 ? 11.704 14.596 -8.304 1.00 89.25 120 ASN A C 1
ATOM 857 O O . ASN A 1 120 ? 10.710 13.867 -8.200 1.00 89.25 120 ASN A O 1
ATOM 861 N N . TYR A 1 121 ? 12.784 14.447 -7.535 1.00 92.12 121 TYR A N 1
ATOM 862 C CA . TYR A 1 121 ? 12.901 13.396 -6.527 1.00 92.12 121 TYR A CA 1
ATOM 863 C C . TYR A 1 121 ? 13.514 13.877 -5.207 1.00 92.12 121 TYR A C 1
ATOM 865 O O . TYR A 1 121 ? 14.203 14.891 -5.150 1.00 92.12 121 TYR A O 1
ATOM 873 N N . VAL A 1 122 ? 13.245 13.132 -4.134 1.00 88.56 122 VAL A N 1
ATOM 874 C CA . VAL A 1 122 ? 13.854 13.290 -2.805 1.00 88.56 122 VAL A CA 1
ATOM 875 C C . VAL A 1 122 ? 14.294 11.913 -2.322 1.00 88.56 122 VAL A C 1
ATOM 877 O O . VAL A 1 122 ? 13.518 10.955 -2.372 1.00 88.56 122 VAL A O 1
ATOM 880 N N . LEU A 1 123 ? 15.532 11.823 -1.841 1.00 89.62 123 LEU A N 1
ATOM 881 C CA . LEU A 1 123 ? 16.128 10.598 -1.311 1.00 89.62 123 LEU A CA 1
ATOM 882 C C . LEU A 1 123 ? 15.963 10.526 0.211 1.00 89.62 123 LEU A C 1
ATOM 884 O O . LEU A 1 123 ? 16.208 11.508 0.912 1.00 89.62 123 LEU A O 1
ATOM 888 N N . SER A 1 124 ? 15.589 9.355 0.729 1.00 85.00 124 SER A N 1
ATOM 889 C CA . SER A 1 124 ? 15.765 9.039 2.155 1.00 85.00 124 SER A CA 1
ATOM 890 C C . SER A 1 124 ? 17.258 8.827 2.451 1.00 85.00 124 SER A C 1
ATOM 892 O O . SER A 1 124 ? 17.950 8.259 1.603 1.00 85.00 124 SER A O 1
ATOM 894 N N . PRO A 1 125 ? 17.773 9.178 3.646 1.00 85.75 125 PRO A N 1
ATOM 895 C CA . PRO A 1 125 ? 19.171 8.917 4.027 1.00 85.75 125 PRO A CA 1
ATOM 896 C C . PRO A 1 125 ? 19.575 7.432 3.958 1.00 85.75 125 PRO A C 1
ATOM 898 O O . PRO A 1 125 ? 20.764 7.115 3.880 1.00 85.75 125 PRO A O 1
ATOM 901 N N . ASP A 1 126 ? 18.584 6.540 3.967 1.00 84.50 126 ASP A N 1
ATOM 902 C CA . ASP A 1 126 ? 18.721 5.082 3.928 1.00 84.50 126 ASP A CA 1
ATOM 903 C C . ASP A 1 126 ? 18.945 4.508 2.518 1.00 84.50 126 ASP A C 1
ATOM 905 O O . ASP A 1 126 ? 19.164 3.298 2.380 1.00 84.50 126 ASP A O 1
ATOM 909 N N . VAL A 1 127 ? 18.845 5.342 1.474 1.00 87.06 127 VAL A N 1
ATOM 910 C CA . VAL A 1 127 ? 19.008 4.947 0.067 1.00 87.06 127 VAL A CA 1
ATOM 911 C C . VAL A 1 127 ? 20.481 5.027 -0.307 1.00 87.06 127 VAL A C 1
ATOM 913 O O . VAL A 1 127 ? 20.950 6.022 -0.842 1.00 87.06 127 VAL A O 1
ATOM 916 N N . ARG A 1 128 ? 21.225 3.968 0.013 1.00 88.06 128 ARG A N 1
ATOM 917 C CA . ARG A 1 128 ? 22.648 3.833 -0.320 1.00 88.06 128 ARG A CA 1
ATOM 918 C C . ARG A 1 128 ? 22.923 2.432 -0.837 1.00 88.06 128 ARG A C 1
ATOM 920 O O . ARG A 1 128 ? 22.338 1.467 -0.349 1.00 88.06 128 ARG A O 1
ATOM 927 N N . GLY A 1 129 ? 23.832 2.318 -1.796 1.00 87.31 129 GLY A N 1
ATOM 928 C CA . GLY A 1 129 ? 24.215 1.034 -2.368 1.00 87.31 129 GLY A CA 1
ATOM 929 C C . GLY A 1 129 ? 24.848 1.177 -3.743 1.00 87.31 129 GLY A C 1
ATOM 930 O O . GLY A 1 129 ? 24.722 2.214 -4.395 1.00 87.31 129 GLY A O 1
ATOM 931 N N . LYS A 1 130 ? 25.522 0.107 -4.163 1.00 90.88 130 LYS 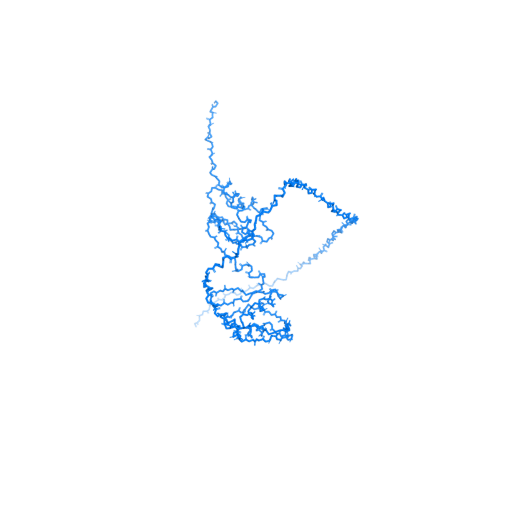A N 1
ATOM 932 C CA . LYS A 1 130 ? 26.103 -0.029 -5.496 1.00 90.88 130 LYS A CA 1
ATOM 933 C C . LYS A 1 130 ? 25.154 -0.827 -6.381 1.00 90.88 130 LYS A C 1
ATOM 935 O O . LYS A 1 130 ? 24.612 -1.838 -5.935 1.00 90.88 130 LYS A O 1
ATOM 940 N N . VAL A 1 131 ? 24.989 -0.386 -7.621 1.00 89.00 131 VAL A N 1
ATOM 941 C CA . VAL A 1 131 ? 24.156 -1.038 -8.630 1.00 89.00 131 VAL A CA 1
ATOM 942 C C . VAL A 1 131 ? 24.946 -1.261 -9.909 1.00 89.00 131 VAL A C 1
ATOM 944 O O . VAL A 1 131 ? 25.781 -0.445 -10.300 1.00 89.00 131 VAL A O 1
ATOM 947 N N . THR A 1 132 ? 24.666 -2.382 -10.560 1.00 90.06 132 THR A N 1
ATOM 948 C CA . THR A 1 132 ? 25.198 -2.702 -11.884 1.00 90.06 132 THR A CA 1
ATOM 949 C C . THR A 1 132 ? 24.018 -2.936 -12.807 1.00 90.06 132 THR A C 1
ATOM 951 O O . THR A 1 132 ? 23.153 -3.760 -12.520 1.00 90.06 132 THR A O 1
ATOM 954 N N . VAL A 1 133 ? 23.963 -2.178 -13.895 1.00 86.75 133 VAL A N 1
ATOM 955 C CA . VAL A 1 133 ? 22.869 -2.188 -14.863 1.00 86.75 133 VAL A CA 1
ATOM 956 C C . VAL A 1 133 ? 23.493 -2.259 -16.241 1.00 86.75 133 VAL A C 1
ATOM 958 O O . VAL A 1 133 ? 24.266 -1.384 -16.619 1.00 86.75 133 VAL A O 1
ATOM 961 N N . GLN A 1 134 ? 23.149 -3.286 -17.003 1.00 86.56 134 GLN A N 1
ATOM 962 C CA . GLN A 1 134 ? 23.560 -3.404 -18.394 1.00 86.56 134 GLN A CA 1
ATOM 963 C C . GLN A 1 134 ? 22.324 -3.585 -19.252 1.00 86.56 134 GLN A C 1
ATOM 965 O O . GLN A 1 134 ? 21.525 -4.491 -19.013 1.00 86.56 134 GLN A O 1
ATOM 970 N N . THR A 1 135 ? 22.182 -2.735 -20.264 1.00 81.25 135 THR A N 1
ATOM 971 C CA . THR A 1 135 ? 21.079 -2.847 -21.214 1.00 81.25 135 THR A CA 1
ATOM 972 C C . THR A 1 135 ? 21.612 -3.288 -22.570 1.00 81.25 135 THR A C 1
ATOM 974 O O . THR A 1 135 ? 22.439 -2.610 -23.172 1.00 81.25 135 THR A O 1
ATOM 977 N N . SER A 1 136 ? 21.108 -4.410 -23.088 1.00 76.25 136 SER A N 1
ATOM 978 C CA . SER A 1 136 ? 21.503 -4.936 -24.405 1.00 76.25 136 SER A CA 1
ATOM 979 C C . SER A 1 136 ? 20.839 -4.211 -25.588 1.00 76.25 136 SER A C 1
ATOM 981 O O . SER A 1 136 ? 21.216 -4.441 -26.734 1.00 76.25 136 SER A O 1
ATOM 983 N N . GLY A 1 137 ? 19.845 -3.354 -25.332 1.00 79.88 137 GLY A N 1
ATOM 984 C CA . GLY A 1 137 ? 19.022 -2.692 -26.346 1.00 79.88 137 GLY A CA 1
ATOM 985 C C . GLY A 1 137 ? 18.843 -1.193 -26.105 1.00 79.88 137 GLY A C 1
ATOM 986 O O . GLY A 1 137 ? 19.162 -0.662 -25.043 1.00 79.88 137 GLY A O 1
ATOM 987 N N . ARG A 1 138 ? 18.328 -0.503 -27.124 1.00 84.75 138 ARG A N 1
ATOM 988 C CA . ARG A 1 138 ? 17.944 0.911 -27.049 1.00 84.75 138 ARG A CA 1
ATOM 989 C C . ARG A 1 138 ? 16.621 1.033 -26.294 1.00 84.75 138 ARG A C 1
ATOM 991 O O . ARG A 1 138 ? 15.622 0.500 -26.767 1.00 84.75 138 ARG A O 1
ATOM 998 N N . ILE A 1 139 ? 16.618 1.732 -25.163 1.00 85.56 139 ILE A N 1
ATOM 999 C CA . ILE A 1 139 ? 15.411 1.993 -24.369 1.00 85.56 139 ILE A CA 1
ATOM 1000 C C . ILE A 1 139 ? 14.830 3.333 -24.820 1.00 85.56 139 ILE A C 1
ATOM 1002 O O . ILE A 1 139 ? 15.582 4.312 -24.891 1.00 85.56 139 ILE A O 1
ATOM 1006 N N . PRO A 1 140 ? 13.536 3.415 -25.154 1.00 88.81 140 PRO A N 1
ATOM 1007 C CA . PRO A 1 140 ? 12.913 4.700 -25.419 1.00 88.81 140 PRO A CA 1
ATOM 1008 C C . PRO A 1 140 ? 12.801 5.506 -24.111 1.00 88.81 140 PRO A C 1
ATOM 1010 O O . PRO A 1 140 ? 12.675 4.944 -23.024 1.00 88.81 140 PRO A O 1
ATOM 1013 N N . GLN A 1 141 ? 12.916 6.831 -24.193 1.00 87.44 141 GLN A N 1
ATOM 1014 C CA . GLN A 1 141 ? 12.994 7.722 -23.027 1.00 87.44 141 GLN A CA 1
ATOM 1015 C C . GLN A 1 141 ? 11.850 7.518 -22.019 1.00 87.44 141 GLN A C 1
ATOM 1017 O O . GLN A 1 141 ? 12.079 7.577 -20.811 1.00 87.44 141 GLN A O 1
ATOM 1022 N N . GLU A 1 142 ? 10.644 7.246 -22.507 1.00 85.88 142 GLU A N 1
ATOM 1023 C CA . GLU A 1 142 ? 9.447 6.963 -21.716 1.00 85.88 142 GLU A CA 1
ATOM 1024 C C . GLU A 1 142 ? 9.575 5.717 -20.822 1.00 85.88 142 GLU A C 1
ATOM 1026 O O . GLU A 1 142 ? 9.051 5.705 -19.706 1.00 85.88 142 GLU A O 1
ATOM 1031 N N . ASP A 1 143 ? 10.338 4.712 -21.252 1.00 87.06 143 ASP A N 1
ATOM 1032 C CA . ASP A 1 143 ? 10.481 3.436 -20.541 1.00 87.06 143 ASP A CA 1
ATOM 1033 C C . ASP A 1 143 ? 11.604 3.468 -19.494 1.00 87.06 143 ASP A C 1
ATOM 1035 O O . ASP A 1 143 ? 11.684 2.598 -18.620 1.00 87.06 143 ASP A O 1
ATOM 1039 N N . VAL A 1 144 ? 12.463 4.494 -19.523 1.00 87.56 144 VAL A N 1
ATOM 1040 C CA . VAL A 1 144 ? 13.602 4.638 -18.598 1.00 87.56 144 VAL A CA 1
ATOM 1041 C C . VAL A 1 144 ? 13.142 4.679 -17.139 1.00 87.56 144 VAL A C 1
ATOM 1043 O O . VAL A 1 144 ? 13.808 4.120 -16.266 1.00 87.56 144 VAL A O 1
ATOM 1046 N N . PHE A 1 145 ? 11.981 5.279 -16.859 1.00 89.69 145 PHE A N 1
ATOM 1047 C CA . PHE A 1 145 ? 11.421 5.301 -15.505 1.00 89.69 145 PHE A CA 1
ATOM 1048 C C . PHE A 1 145 ? 11.006 3.904 -15.019 1.00 89.69 145 PHE A C 1
ATOM 1050 O O . PHE A 1 145 ? 11.201 3.573 -13.849 1.00 89.69 145 PHE A O 1
ATOM 1057 N N . GLY A 1 146 ? 10.482 3.061 -15.914 1.00 88.19 146 GLY A N 1
ATOM 1058 C CA . GLY A 1 146 ? 10.147 1.671 -15.601 1.00 88.19 146 GLY A CA 1
ATOM 1059 C C . GLY A 1 146 ? 11.391 0.845 -15.276 1.00 88.19 146 GLY A C 1
ATOM 1060 O O . GLY A 1 146 ? 11.403 0.096 -14.300 1.00 88.19 146 GLY A O 1
ATOM 1061 N N . VAL A 1 147 ? 12.474 1.052 -16.029 1.00 89.00 147 VAL A N 1
ATOM 1062 C CA . VAL A 1 147 ? 13.766 0.407 -15.750 1.00 89.00 147 VAL A CA 1
ATOM 1063 C C . VAL A 1 147 ? 14.340 0.861 -14.409 1.00 89.00 147 VAL A C 1
ATOM 1065 O O . VAL A 1 147 ? 14.789 0.023 -13.628 1.00 89.00 147 VAL A O 1
ATOM 1068 N N . LEU A 1 148 ? 14.264 2.159 -14.093 1.00 90.25 148 LEU A N 1
ATOM 1069 C CA . LEU A 1 148 ? 14.653 2.677 -12.778 1.00 90.25 148 LEU A CA 1
ATOM 1070 C C . LEU A 1 148 ? 13.881 1.985 -11.649 1.00 90.25 148 LEU A C 1
ATOM 1072 O O . LEU A 1 148 ? 14.488 1.587 -10.657 1.00 90.25 148 LEU A O 1
ATOM 1076 N N . LEU A 1 149 ? 12.562 1.830 -11.792 1.00 89.88 149 LEU A N 1
ATOM 1077 C CA . LEU A 1 149 ? 11.741 1.181 -10.773 1.00 89.88 149 LEU A CA 1
ATOM 1078 C C . LEU A 1 149 ? 12.159 -0.279 -10.551 1.00 89.88 149 LEU A C 1
ATOM 1080 O O . LEU A 1 149 ? 12.281 -0.695 -9.401 1.00 89.88 149 LEU A O 1
ATOM 1084 N N . GLY A 1 150 ? 12.467 -1.014 -11.625 1.00 88.75 150 GLY A N 1
ATOM 1085 C CA . GLY A 1 150 ? 12.992 -2.380 -11.531 1.00 88.75 150 GLY A CA 1
ATOM 1086 C C . GLY A 1 150 ? 14.355 -2.455 -10.832 1.00 88.75 150 GLY A C 1
ATOM 1087 O O . GLY A 1 150 ? 14.576 -3.330 -9.998 1.00 88.75 150 GLY A O 1
ATOM 1088 N N . ILE A 1 151 ? 15.258 -1.503 -11.099 1.00 89.69 151 ILE A N 1
ATOM 1089 C CA . ILE A 1 151 ? 16.551 -1.413 -10.396 1.00 89.69 151 ILE A CA 1
ATOM 1090 C C . ILE A 1 151 ? 16.328 -1.154 -8.902 1.00 89.69 151 ILE A C 1
ATOM 1092 O O . ILE A 1 151 ? 16.940 -1.809 -8.059 1.00 89.69 151 ILE A O 1
ATOM 1096 N N . LEU A 1 152 ? 15.442 -0.216 -8.557 1.00 90.75 152 LEU A N 1
ATOM 1097 C CA . LEU A 1 152 ? 15.118 0.086 -7.162 1.00 90.75 152 LEU A CA 1
ATOM 1098 C C . LEU A 1 152 ? 14.544 -1.141 -6.446 1.00 90.75 152 LEU A C 1
ATOM 1100 O O . LEU A 1 152 ? 14.959 -1.428 -5.324 1.00 90.75 152 LEU A O 1
ATOM 1104 N N . GLU A 1 153 ? 13.661 -1.891 -7.106 1.00 87.38 153 GLU A N 1
ATOM 1105 C CA . GLU A 1 153 ? 13.016 -3.079 -6.547 1.00 87.38 153 GLU A CA 1
ATOM 1106 C C . GLU A 1 153 ? 14.022 -4.180 -6.180 1.00 87.38 153 GLU A C 1
ATOM 1108 O O . GLU A 1 153 ? 13.966 -4.706 -5.066 1.00 87.38 153 GLU A O 1
ATOM 1113 N N . VAL A 1 154 ? 15.000 -4.464 -7.050 1.00 87.75 154 VAL A N 1
ATOM 1114 C CA . VAL A 1 154 ? 16.066 -5.458 -6.787 1.00 87.75 154 VAL A CA 1
ATOM 1115 C C . VAL A 1 154 ? 16.874 -5.109 -5.534 1.00 87.75 154 VAL A C 1
ATOM 1117 O O . VAL A 1 154 ? 17.297 -5.995 -4.791 1.00 87.75 154 VAL A O 1
ATOM 1120 N N . HIS A 1 155 ? 17.058 -3.817 -5.268 1.00 85.62 155 HIS A N 1
ATOM 1121 C CA . HIS A 1 155 ? 17.790 -3.321 -4.104 1.00 85.62 155 HIS A CA 1
ATOM 1122 C C . HIS A 1 155 ? 16.888 -3.011 -2.893 1.00 85.62 155 HIS A C 1
ATOM 1124 O O . HIS A 1 155 ? 17.365 -2.475 -1.891 1.00 85.62 155 HIS A O 1
ATOM 1130 N N . GLY A 1 156 ? 15.596 -3.362 -2.947 1.00 86.00 156 GLY A N 1
ATOM 1131 C CA . GLY A 1 156 ? 14.656 -3.172 -1.839 1.00 86.00 156 GLY A CA 1
ATOM 1132 C C . GLY A 1 156 ? 14.233 -1.716 -1.618 1.00 86.00 156 GLY A C 1
ATOM 1133 O O . GLY A 1 156 ? 13.809 -1.351 -0.517 1.00 86.00 156 GLY A O 1
ATOM 1134 N N . PHE A 1 157 ? 14.332 -0.877 -2.646 1.00 89.75 157 PHE A N 1
ATOM 1135 C CA . PHE A 1 157 ? 13.847 0.500 -2.670 1.00 89.75 157 PHE A CA 1
ATOM 1136 C C . PHE A 1 157 ? 12.585 0.628 -3.528 1.00 89.75 157 PHE A C 1
ATOM 1138 O O . PHE A 1 157 ? 12.250 -0.233 -4.334 1.00 89.75 157 PHE A O 1
ATOM 1145 N N . THR A 1 158 ? 11.860 1.726 -3.355 1.00 88.38 158 THR A N 1
ATOM 1146 C CA . THR A 1 158 ? 10.700 2.065 -4.178 1.00 88.38 158 THR A CA 1
ATOM 1147 C C . THR A 1 158 ? 10.525 3.576 -4.262 1.00 88.38 158 THR A C 1
ATOM 1149 O O . THR A 1 158 ? 10.978 4.318 -3.384 1.00 88.38 158 THR A O 1
ATOM 1152 N N . ALA A 1 159 ? 9.879 4.035 -5.331 1.00 87.81 159 ALA A N 1
ATOM 1153 C CA . ALA A 1 159 ? 9.559 5.435 -5.562 1.00 87.81 159 ALA A CA 1
ATOM 1154 C C . ALA A 1 159 ? 8.070 5.683 -5.278 1.00 87.81 159 ALA A C 1
ATOM 1156 O O . ALA A 1 159 ? 7.195 5.221 -6.006 1.00 87.81 159 ALA A O 1
ATOM 1157 N N . VAL A 1 160 ? 7.774 6.448 -4.228 1.00 85.12 160 VAL A N 1
ATOM 1158 C CA . VAL A 1 160 ? 6.409 6.825 -3.841 1.00 85.12 160 VAL A CA 1
ATOM 1159 C C . VAL A 1 160 ? 6.098 8.216 -4.380 1.00 85.12 160 VAL A C 1
ATOM 1161 O O . VAL A 1 160 ? 6.788 9.190 -4.068 1.00 85.12 160 VAL A O 1
ATOM 1164 N N . LYS A 1 161 ? 5.034 8.333 -5.175 1.00 84.50 161 LYS A N 1
ATOM 1165 C CA . LYS A 1 161 ? 4.591 9.623 -5.712 1.00 84.50 161 LYS A CA 1
ATOM 1166 C C . LYS A 1 161 ? 3.965 10.477 -4.604 1.00 84.50 161 LYS A C 1
ATOM 1168 O O . LYS A 1 161 ? 3.037 10.050 -3.926 1.00 84.50 161 LYS A O 1
ATOM 1173 N N . SER A 1 162 ? 4.458 11.700 -4.440 1.00 79.06 162 SER A N 1
ATOM 1174 C CA . SER A 1 162 ? 4.002 12.677 -3.447 1.00 79.06 162 SER A CA 1
ATOM 1175 C C . SER A 1 162 ? 3.798 14.031 -4.133 1.00 79.06 162 SER A C 1
ATOM 1177 O O . SER A 1 162 ? 4.690 14.878 -4.133 1.00 79.06 162 SER A O 1
ATOM 1179 N N . GLY A 1 163 ? 2.623 14.239 -4.733 1.00 82.06 163 GLY A N 1
ATOM 1180 C CA . GLY A 1 163 ? 2.334 15.436 -5.530 1.00 82.06 163 GLY A CA 1
ATOM 1181 C C . GLY A 1 163 ? 3.131 15.451 -6.840 1.00 82.06 163 GLY A C 1
ATOM 1182 O O . GLY A 1 163 ? 2.996 14.531 -7.646 1.00 82.06 163 GLY A O 1
ATOM 1183 N N . ASN A 1 164 ? 3.971 16.476 -7.036 1.00 83.06 164 ASN A N 1
ATOM 1184 C CA . ASN A 1 164 ? 4.827 16.657 -8.224 1.00 83.06 164 ASN A CA 1
ATOM 1185 C C . ASN A 1 164 ? 6.261 16.096 -8.060 1.00 83.06 164 ASN A C 1
ATOM 1187 O O . ASN A 1 164 ? 7.190 16.486 -8.766 1.00 83.06 164 ASN A O 1
ATOM 1191 N N . LEU A 1 165 ? 6.457 15.234 -7.065 1.00 86.12 165 LEU A N 1
ATOM 1192 C CA . LEU A 1 165 ? 7.754 14.776 -6.577 1.00 86.12 165 LEU A CA 1
ATOM 1193 C C . LEU A 1 165 ? 7.687 13.269 -6.284 1.00 86.12 165 LEU A C 1
ATOM 1195 O O . LEU A 1 165 ? 6.697 12.792 -5.727 1.00 86.12 165 LEU A O 1
ATOM 1199 N N . TYR A 1 166 ? 8.755 12.536 -6.591 1.00 87.56 166 TYR A N 1
ATOM 1200 C CA . TYR A 1 166 ? 8.951 11.143 -6.189 1.00 87.56 166 TYR A CA 1
ATOM 1201 C C . TYR A 1 166 ? 9.841 11.033 -4.948 1.00 87.56 166 TYR A C 1
ATOM 1203 O O . TYR A 1 166 ? 10.968 11.520 -4.915 1.00 87.56 166 TYR A O 1
ATOM 1211 N N . LYS A 1 167 ? 9.352 10.364 -3.908 1.00 88.19 167 LYS A N 1
ATOM 1212 C CA . LYS A 1 167 ? 10.130 10.053 -2.705 1.00 88.19 167 LYS A CA 1
ATOM 1213 C C . LYS A 1 167 ? 10.692 8.646 -2.833 1.00 88.19 167 LYS A C 1
ATOM 1215 O O . LYS A 1 167 ? 9.917 7.699 -2.935 1.00 88.19 167 LYS A O 1
ATOM 1220 N N . ILE A 1 168 ? 12.011 8.505 -2.806 1.00 89.50 168 ILE A N 1
ATOM 1221 C CA . ILE A 1 168 ? 12.669 7.200 -2.897 1.00 89.50 168 ILE A CA 1
ATOM 1222 C C . ILE A 1 168 ? 12.999 6.729 -1.487 1.00 89.50 168 ILE A C 1
ATOM 1224 O O . ILE A 1 168 ? 13.693 7.407 -0.726 1.00 89.50 168 ILE A O 1
ATOM 1228 N N . VAL A 1 169 ? 12.443 5.581 -1.127 1.00 87.06 169 VAL A N 1
ATOM 1229 C CA . VAL A 1 169 ? 12.453 5.027 0.230 1.00 87.06 169 VAL A CA 1
ATOM 1230 C C . VAL A 1 169 ? 12.667 3.516 0.169 1.00 87.06 169 VAL A C 1
ATOM 1232 O O . VAL A 1 169 ? 12.393 2.884 -0.848 1.00 87.06 169 VAL A O 1
ATOM 1235 N N . ARG A 1 170 ? 13.145 2.910 1.260 1.00 87.19 170 ARG A N 1
ATOM 1236 C CA . ARG A 1 170 ? 13.197 1.445 1.384 1.00 87.19 170 ARG A CA 1
ATOM 1237 C C . ARG A 1 170 ? 11.774 0.879 1.412 1.00 87.19 170 ARG A C 1
ATOM 1239 O O . ARG A 1 170 ? 10.900 1.485 2.030 1.00 87.19 170 ARG A O 1
ATOM 1246 N N . VAL A 1 171 ? 11.541 -0.273 0.781 1.00 76.88 171 VAL A N 1
ATOM 1247 C CA . VAL A 1 171 ? 10.218 -0.927 0.694 1.00 76.88 171 VAL A CA 1
ATOM 1248 C C . VAL A 1 171 ? 9.590 -1.131 2.078 1.00 76.88 171 VAL A C 1
ATOM 1250 O O . VAL A 1 171 ? 8.386 -0.930 2.225 1.00 76.88 171 VAL A O 1
ATOM 1253 N N . GLU A 1 172 ? 10.396 -1.433 3.101 1.00 68.44 172 GLU A N 1
ATOM 1254 C CA . GLU A 1 172 ? 9.944 -1.539 4.498 1.00 68.44 172 GLU A CA 1
ATOM 1255 C C . GLU A 1 172 ? 9.302 -0.233 5.004 1.00 68.44 172 GLU A C 1
ATOM 1257 O O . GLU A 1 172 ? 8.197 -0.258 5.530 1.00 68.44 172 GLU A O 1
ATOM 1262 N N . GLY A 1 173 ? 9.918 0.925 4.740 1.00 56.78 173 GLY A N 1
ATOM 1263 C CA . GLY A 1 173 ? 9.378 2.236 5.128 1.00 56.78 173 GLY A CA 1
ATOM 1264 C C . GLY A 1 173 ? 8.359 2.827 4.144 1.00 56.78 173 GLY A C 1
ATOM 1265 O O . GLY A 1 173 ? 7.684 3.805 4.462 1.00 56.78 173 GLY A O 1
ATOM 1266 N N . ALA A 1 174 ? 8.244 2.275 2.935 1.00 53.97 174 ALA A N 1
ATOM 1267 C CA . ALA A 1 174 ? 7.285 2.718 1.925 1.00 53.97 174 ALA A CA 1
ATOM 1268 C C . ALA A 1 174 ? 5.888 2.151 2.168 1.00 53.97 174 ALA A C 1
ATOM 1270 O O . ALA A 1 174 ? 4.901 2.876 2.038 1.00 53.97 174 ALA A O 1
ATOM 1271 N N . ARG A 1 175 ? 5.817 0.871 2.561 1.00 56.97 175 ARG A N 1
ATOM 1272 C CA . ARG A 1 175 ? 4.560 0.193 2.896 1.00 56.97 175 ARG A CA 1
ATOM 1273 C C . ARG A 1 175 ? 3.848 0.860 4.061 1.00 56.97 175 ARG A C 1
ATOM 1275 O O . ARG A 1 175 ? 2.635 0.913 4.031 1.00 56.97 175 ARG A O 1
ATOM 1282 N N . GLU A 1 176 ? 4.581 1.412 5.024 1.00 57.50 176 GLU A N 1
ATOM 1283 C CA . GLU A 1 176 ? 4.008 2.137 6.166 1.00 57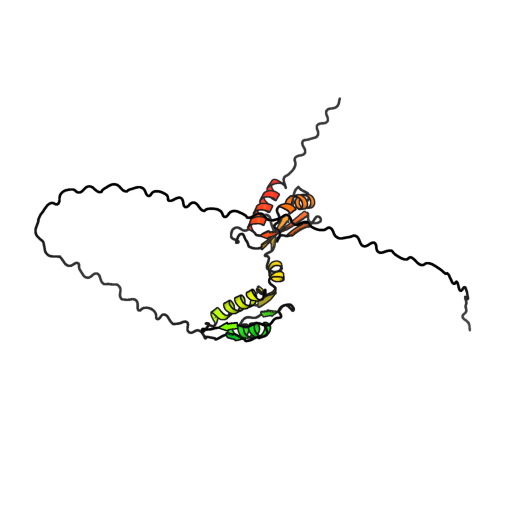.50 176 GLU A CA 1
ATOM 1284 C C . GLU A 1 176 ? 3.575 3.572 5.814 1.00 57.50 176 GLU A C 1
ATOM 1286 O O . GLU A 1 176 ? 2.644 4.107 6.410 1.00 57.50 176 GLU A O 1
ATOM 1291 N N . ARG A 1 177 ? 4.230 4.214 4.834 1.00 54.34 177 ARG A N 1
ATOM 1292 C CA . ARG A 1 177 ? 3.997 5.631 4.477 1.00 54.34 177 ARG A CA 1
ATOM 1293 C C . ARG A 1 177 ? 3.000 5.841 3.339 1.00 54.34 177 ARG A C 1
ATOM 1295 O O . ARG A 1 177 ? 2.468 6.940 3.211 1.00 54.34 177 ARG A O 1
ATOM 1302 N N . ALA A 1 178 ? 2.770 4.827 2.507 1.00 55.00 178 ALA A N 1
ATOM 1303 C CA . ALA A 1 178 ? 1.839 4.872 1.380 1.00 55.00 178 ALA A CA 1
ATOM 1304 C C . ALA A 1 178 ? 0.498 4.186 1.684 1.00 55.00 178 ALA A C 1
ATOM 1306 O O . ALA A 1 178 ? -0.236 3.866 0.753 1.00 55.00 178 ALA A O 1
ATOM 1307 N N . VAL A 1 179 ? 0.171 3.944 2.958 1.00 58.12 179 VAL A N 1
ATOM 1308 C CA . VAL A 1 179 ? -1.132 3.384 3.323 1.00 58.12 179 VAL A CA 1
ATOM 1309 C C . VAL A 1 179 ? -2.185 4.492 3.242 1.00 58.12 179 VAL A C 1
ATOM 1311 O O . VAL A 1 179 ? -2.113 5.441 4.028 1.00 58.12 179 VAL A O 1
ATOM 1314 N N . PRO A 1 180 ? -3.168 4.425 2.328 1.00 59.75 180 PRO A N 1
ATOM 1315 C CA . PRO A 1 180 ? -4.288 5.351 2.367 1.00 59.75 180 PRO A CA 1
ATOM 1316 C C . PRO A 1 180 ? -5.058 5.137 3.678 1.00 59.75 180 PRO A C 1
ATOM 1318 O O . PRO A 1 180 ? -5.596 4.057 3.929 1.00 59.75 180 PRO A O 1
ATOM 1321 N N . THR A 1 181 ? -5.092 6.167 4.525 1.00 57.84 181 THR A N 1
ATOM 1322 C CA . THR A 1 181 ? -5.911 6.177 5.742 1.00 57.84 181 THR A CA 1
ATOM 1323 C C . THR A 1 181 ? -7.338 6.551 5.374 1.00 57.84 181 THR A C 1
ATOM 1325 O O . THR A 1 181 ? -7.596 7.643 4.867 1.00 57.84 181 THR A O 1
ATOM 1328 N N . ILE A 1 182 ? -8.266 5.640 5.631 1.00 62.66 182 ILE A N 1
ATOM 1329 C CA . ILE A 1 182 ? -9.693 5.799 5.381 1.00 62.66 182 ILE A CA 1
ATOM 1330 C C . ILE A 1 182 ? -10.388 5.925 6.738 1.00 62.66 182 ILE A C 1
ATOM 1332 O O . ILE A 1 182 ? -10.098 5.191 7.683 1.00 62.66 182 ILE A O 1
ATOM 1336 N N . VAL A 1 183 ? -11.307 6.880 6.834 1.00 58.62 183 VAL A N 1
ATOM 1337 C CA . VAL A 1 183 ? -12.116 7.126 8.032 1.00 58.62 183 VAL A CA 1
ATOM 1338 C C . VAL A 1 183 ? -13.547 6.672 7.749 1.00 58.62 183 VAL A C 1
ATOM 1340 O O . VAL A 1 183 ? -14.122 7.104 6.751 1.00 58.62 183 VAL A O 1
ATOM 1343 N N . GLY A 1 184 ? -14.119 5.822 8.609 1.00 59.81 184 GLY A N 1
ATOM 1344 C CA . GLY A 1 184 ? -15.532 5.422 8.550 1.00 59.81 184 GLY A CA 1
ATOM 1345 C C . GLY A 1 184 ? -15.787 3.912 8.498 1.00 59.81 184 GLY A C 1
ATOM 1346 O O . GLY A 1 184 ? -14.882 3.097 8.641 1.00 59.81 184 GLY A O 1
ATOM 1347 N N . ASP A 1 185 ? -17.047 3.539 8.287 1.00 56.38 185 ASP A N 1
ATOM 1348 C CA . ASP A 1 185 ? -17.538 2.161 8.487 1.00 56.38 185 ASP A CA 1
ATOM 1349 C C . ASP A 1 185 ? -17.764 1.425 7.145 1.00 56.38 185 ASP A C 1
ATOM 1351 O O . ASP A 1 185 ? -18.187 0.263 7.093 1.00 56.38 185 ASP A O 1
ATOM 1355 N N . VAL A 1 186 ? -17.528 2.137 6.038 1.00 58.09 186 VAL A N 1
ATOM 1356 C CA . VAL A 1 186 ? -17.771 1.700 4.661 1.00 58.09 186 VAL A CA 1
ATOM 1357 C C . VAL A 1 186 ? -16.468 1.226 4.020 1.00 58.09 186 VAL A C 1
ATOM 1359 O O . VAL A 1 186 ? -15.547 2.027 3.841 1.00 58.09 186 VAL A O 1
ATOM 1362 N N . PRO A 1 187 ? -16.371 -0.056 3.634 1.00 56.44 187 PRO A N 1
ATOM 1363 C CA . PRO A 1 187 ? -15.237 -0.525 2.861 1.00 56.44 187 PRO A CA 1
ATOM 1364 C C . PRO A 1 187 ? -15.273 0.067 1.453 1.00 56.44 187 PRO A C 1
ATOM 1366 O O . PRO A 1 187 ? -16.318 0.063 0.809 1.00 56.44 187 PRO A O 1
ATOM 1369 N N . LEU A 1 188 ? -14.130 0.529 0.935 1.00 60.97 188 LEU A N 1
ATOM 1370 C CA . LEU A 1 188 ? -14.073 0.939 -0.467 1.00 60.97 188 LEU A CA 1
ATOM 1371 C C . LEU A 1 188 ? -14.260 -0.275 -1.387 1.00 60.97 188 LEU A C 1
ATOM 1373 O O . LEU A 1 188 ? -13.443 -1.208 -1.420 1.00 60.97 188 LEU A O 1
ATOM 1377 N N . GLU A 1 189 ? -15.340 -0.225 -2.155 1.00 55.62 189 GLU A N 1
ATOM 1378 C CA . GLU A 1 189 ? -15.561 -1.039 -3.342 1.00 55.62 189 GLU A CA 1
ATOM 1379 C C . GLU A 1 189 ? -14.536 -0.607 -4.409 1.00 55.62 189 GLU A C 1
ATOM 1381 O O . GLU A 1 189 ? -14.428 0.573 -4.731 1.00 55.62 189 GLU A O 1
ATOM 1386 N N . GLY A 1 190 ? -13.713 -1.539 -4.909 1.00 56.84 190 GLY A N 1
ATOM 1387 C CA . GLY A 1 190 ? -12.804 -1.285 -6.043 1.00 56.84 190 GLY A CA 1
ATOM 1388 C C . GLY A 1 190 ? -11.291 -1.274 -5.775 1.00 56.84 190 GLY A C 1
ATOM 1389 O O . GLY A 1 190 ? -10.531 -1.115 -6.726 1.00 56.84 190 GLY A O 1
ATOM 1390 N N . ARG A 1 191 ? -10.815 -1.482 -4.537 1.00 60.31 191 ARG A N 1
ATOM 1391 C CA . ARG A 1 191 ? -9.374 -1.705 -4.263 1.00 60.31 191 ARG A CA 1
ATOM 1392 C C . ARG A 1 191 ? -8.984 -3.177 -4.331 1.00 60.31 191 ARG A C 1
ATOM 1394 O O . ARG A 1 191 ? -9.742 -4.031 -3.854 1.00 60.31 191 ARG A O 1
ATOM 1401 N N . ALA A 1 192 ? -7.792 -3.449 -4.869 1.00 65.75 192 ALA A N 1
ATOM 1402 C CA . ALA A 1 192 ? -7.210 -4.787 -4.934 1.00 65.75 192 ALA A CA 1
ATOM 1403 C C . ALA A 1 192 ? -7.158 -5.414 -3.530 1.00 65.75 192 ALA A C 1
ATOM 1405 O O . ALA A 1 192 ? -6.800 -4.752 -2.558 1.00 65.75 192 ALA A O 1
ATOM 1406 N N . GLY A 1 193 ? -7.540 -6.688 -3.409 1.00 65.50 193 GLY A N 1
ATOM 1407 C CA . GLY A 1 193 ? -7.693 -7.366 -2.112 1.00 65.50 193 GLY A CA 1
ATOM 1408 C C . GLY A 1 193 ? -6.422 -7.425 -1.255 1.00 65.50 193 GLY A C 1
ATOM 1409 O O . GLY A 1 193 ? -6.541 -7.543 -0.035 1.00 65.50 193 GLY A O 1
ATOM 1410 N N . ASP A 1 194 ? -5.256 -7.282 -1.886 1.00 73.12 194 ASP A N 1
ATOM 1411 C CA . ASP A 1 194 ? -3.924 -7.358 -1.272 1.00 73.12 194 ASP A CA 1
ATOM 1412 C C . ASP A 1 194 ? -3.323 -5.986 -0.919 1.00 73.12 194 ASP A C 1
ATOM 1414 O O . ASP A 1 194 ? -2.239 -5.917 -0.334 1.00 73.12 194 ASP A O 1
ATOM 1418 N N . GLU A 1 195 ? -4.000 -4.885 -1.258 1.00 78.88 195 GLU A N 1
ATOM 1419 C CA . GLU A 1 195 ? -3.548 -3.539 -0.895 1.00 78.88 195 GLU A CA 1
ATOM 1420 C C . GLU A 1 195 ? -3.671 -3.339 0.619 1.00 78.88 195 GLU A C 1
ATOM 1422 O O . GLU A 1 195 ? -4.737 -3.566 1.194 1.00 78.88 195 GLU A O 1
ATOM 1427 N N . ILE A 1 196 ? -2.589 -2.906 1.269 1.00 82.50 196 ILE A N 1
ATOM 1428 C CA . ILE A 1 196 ? -2.610 -2.554 2.690 1.00 82.50 196 ILE A CA 1
ATOM 1429 C C . ILE A 1 196 ? -3.306 -1.202 2.840 1.00 82.50 196 ILE A C 1
ATOM 1431 O O . ILE A 1 196 ? -2.899 -0.226 2.211 1.00 82.50 196 ILE A O 1
ATOM 1435 N N . ILE A 1 197 ? -4.336 -1.150 3.681 1.00 83.81 197 ILE A N 1
ATOM 1436 C CA . ILE A 1 197 ? -5.106 0.055 3.998 1.00 83.81 197 ILE A CA 1
ATOM 1437 C C . ILE A 1 197 ? -5.193 0.238 5.515 1.00 83.81 197 ILE A C 1
ATOM 1439 O O . ILE A 1 197 ? -5.165 -0.739 6.264 1.00 83.81 197 ILE A O 1
ATOM 1443 N N . THR A 1 198 ? -5.330 1.485 5.965 1.00 84.75 198 THR A N 1
ATOM 1444 C CA . THR A 1 198 ? -5.599 1.806 7.371 1.00 84.75 198 THR A CA 1
ATOM 1445 C C . THR A 1 198 ? -7.034 2.284 7.476 1.00 84.75 198 THR A C 1
ATOM 1447 O O . THR A 1 198 ? -7.401 3.266 6.839 1.00 84.75 198 THR A O 1
ATOM 1450 N N . GLN A 1 199 ? -7.834 1.609 8.289 1.00 85.88 199 GLN A N 1
ATOM 1451 C CA . GLN A 1 199 ? -9.227 1.925 8.545 1.00 85.88 199 GLN A CA 1
ATOM 1452 C C . GLN A 1 199 ? -9.408 2.381 9.988 1.00 85.88 199 GLN A C 1
ATOM 1454 O O . GLN A 1 199 ? -8.964 1.715 10.923 1.00 85.88 199 GLN A O 1
ATOM 1459 N N . ILE A 1 200 ? -10.093 3.505 10.160 1.00 88.25 200 ILE A N 1
ATOM 1460 C CA . ILE A 1 200 ? -10.464 4.044 11.466 1.00 88.25 200 ILE A CA 1
ATOM 1461 C C . ILE A 1 200 ? -11.958 3.792 11.685 1.00 88.25 200 ILE A C 1
ATOM 1463 O O . ILE A 1 200 ? -12.781 4.317 10.931 1.00 88.25 200 ILE A O 1
ATOM 1467 N N . VAL A 1 201 ? -12.290 2.997 12.705 1.00 88.75 201 VAL A N 1
ATOM 1468 C CA . VAL A 1 201 ? -13.644 2.509 13.003 1.00 88.75 201 VAL A CA 1
ATOM 1469 C C . VAL A 1 201 ? -14.101 3.026 14.371 1.00 88.75 201 VAL A C 1
ATOM 1471 O O . VAL A 1 201 ? -13.523 2.634 15.388 1.00 88.75 201 VAL A O 1
ATOM 1474 N N . PRO A 1 202 ? -15.112 3.904 14.442 1.00 89.62 202 PRO A N 1
ATOM 1475 C CA . PRO A 1 202 ? -15.717 4.299 15.708 1.00 89.62 202 PRO A CA 1
ATOM 1476 C C . PRO A 1 202 ? -16.561 3.154 16.283 1.00 89.62 202 PRO A C 1
ATOM 1478 O O . PRO A 1 202 ? -17.390 2.579 15.580 1.00 89.62 202 PRO A O 1
ATOM 1481 N N . VAL A 1 203 ? -16.374 2.847 17.566 1.00 89.19 203 VAL A N 1
ATOM 1482 C CA . VAL A 1 203 ? -17.163 1.837 18.290 1.00 89.19 203 VAL A CA 1
ATOM 1483 C C . VAL A 1 203 ? -18.268 2.542 19.078 1.00 89.19 203 VAL A C 1
ATOM 1485 O O . VAL A 1 203 ? -18.011 3.560 19.730 1.00 89.19 203 VAL A O 1
ATOM 1488 N N . ARG A 1 204 ? -19.506 2.038 19.010 1.00 88.19 204 ARG A N 1
ATOM 1489 C CA . ARG A 1 204 ? -20.695 2.736 19.534 1.00 88.19 204 ARG A CA 1
ATOM 1490 C C . ARG A 1 204 ? -21.221 2.167 20.846 1.00 88.19 204 ARG A C 1
ATOM 1492 O O . ARG A 1 204 ? -21.627 2.950 21.702 1.00 88.19 204 ARG A O 1
ATOM 1499 N N . TYR A 1 205 ? -21.237 0.849 21.001 1.00 87.00 205 TYR A N 1
ATOM 1500 C CA . TYR A 1 205 ? -21.904 0.172 22.117 1.00 87.00 205 TYR A CA 1
ATOM 1501 C C . TYR A 1 205 ? -20.925 -0.633 22.971 1.00 87.00 205 TYR A C 1
ATOM 1503 O O . TYR A 1 205 ? -21.015 -0.609 24.198 1.00 87.00 205 TYR A O 1
ATOM 1511 N N . ALA A 1 206 ? -19.965 -1.309 22.340 1.00 87.12 206 ALA A N 1
ATOM 1512 C CA . ALA A 1 206 ? -18.946 -2.091 23.028 1.00 87.12 206 ALA A CA 1
ATOM 1513 C C . ALA A 1 206 ? -17.730 -1.249 23.469 1.00 87.12 206 ALA A C 1
ATOM 1515 O O . ALA A 1 206 ? -17.462 -0.148 22.982 1.00 87.12 206 ALA A O 1
ATOM 1516 N N . SER A 1 207 ? -16.941 -1.808 24.388 1.00 90.31 207 SER A N 1
ATOM 1517 C CA . SER A 1 207 ? -15.617 -1.288 24.739 1.00 90.31 207 SER A CA 1
ATOM 1518 C C . SER A 1 207 ? -14.620 -1.604 23.623 1.00 90.31 207 SER A C 1
ATOM 1520 O O . SER A 1 207 ? -14.418 -2.768 23.263 1.00 90.31 207 SER A O 1
ATOM 1522 N N . VAL A 1 208 ? -13.935 -0.579 23.108 1.00 91.75 208 VAL A N 1
ATOM 1523 C CA . VAL A 1 208 ? -12.908 -0.747 22.065 1.00 91.75 208 VAL A CA 1
ATOM 1524 C C . VAL A 1 208 ? -11.755 -1.666 22.490 1.00 91.75 208 VAL A C 1
ATOM 1526 O O . VAL A 1 208 ? -11.161 -2.339 21.651 1.00 91.75 208 VAL A O 1
ATOM 1529 N N . ASN A 1 209 ? -11.445 -1.739 23.789 1.00 92.38 209 ASN A N 1
ATOM 1530 C CA . ASN A 1 209 ? -10.398 -2.627 24.299 1.00 92.38 209 ASN A CA 1
ATOM 1531 C C . ASN A 1 209 ? -10.822 -4.095 24.221 1.00 92.38 209 ASN A C 1
ATOM 1533 O O . ASN A 1 209 ? -10.021 -4.942 23.826 1.00 92.38 209 ASN A O 1
ATOM 1537 N N . ASP A 1 210 ? -12.083 -4.380 24.545 1.00 91.25 210 ASP A N 1
ATOM 1538 C CA . ASP A 1 210 ? -12.621 -5.740 24.533 1.00 91.25 210 ASP A CA 1
ATOM 1539 C C . ASP A 1 210 ? -12.726 -6.241 23.088 1.00 91.25 210 ASP A C 1
ATOM 1541 O O . ASP A 1 210 ? -12.285 -7.351 22.778 1.00 91.25 210 ASP A O 1
ATOM 1545 N N . LEU A 1 211 ? -13.180 -5.373 22.174 1.00 90.50 211 LEU A N 1
ATOM 1546 C CA . LEU A 1 211 ? -13.126 -5.634 20.733 1.00 90.50 211 LEU A CA 1
ATOM 1547 C C . LEU A 1 211 ? -11.690 -5.818 20.237 1.00 90.50 211 LEU A C 1
ATOM 1549 O O . LEU A 1 211 ? -11.424 -6.727 19.457 1.00 90.50 211 LEU A O 1
ATOM 1553 N N . GLY A 1 212 ? -10.743 -5.004 20.701 1.00 91.19 212 GLY A N 1
ATOM 1554 C CA . GLY A 1 212 ? -9.335 -5.136 20.333 1.00 91.19 212 GLY A CA 1
ATOM 1555 C C . GLY A 1 212 ? -8.756 -6.509 20.691 1.00 91.19 212 GLY A C 1
ATOM 1556 O O . GLY A 1 212 ? -8.038 -7.110 19.890 1.00 91.19 212 GLY A O 1
ATOM 1557 N N . VAL A 1 213 ? -9.092 -7.040 21.869 1.00 92.31 213 VAL A N 1
ATOM 1558 C CA . VAL A 1 213 ? -8.668 -8.384 22.299 1.00 92.31 213 VAL A CA 1
ATOM 1559 C C . VAL A 1 213 ? -9.368 -9.472 21.484 1.00 92.31 213 VAL A C 1
ATOM 1561 O O . VAL A 1 213 ? -8.704 -10.407 21.033 1.00 92.31 213 VAL A O 1
ATOM 1564 N N . LEU A 1 214 ? -10.674 -9.330 21.247 1.00 91.38 214 LEU A N 1
ATOM 1565 C CA . LEU A 1 214 ? -11.475 -10.271 20.459 1.00 91.38 214 LEU A CA 1
ATOM 1566 C C . LEU A 1 214 ? -10.989 -10.377 19.005 1.00 91.38 214 LEU A C 1
ATOM 1568 O O . LEU A 1 214 ? -10.962 -11.466 18.434 1.00 91.38 214 LEU A O 1
ATOM 1572 N N . LEU A 1 215 ? -10.615 -9.246 18.401 1.00 91.50 215 LEU A N 1
ATOM 1573 C CA . LEU A 1 215 ? -10.314 -9.142 16.972 1.00 91.50 215 LEU A CA 1
ATOM 1574 C C . LEU A 1 215 ? -8.846 -9.417 16.631 1.00 91.50 215 LEU A C 1
ATOM 1576 O O . LEU A 1 215 ? -8.541 -9.704 15.475 1.00 91.50 215 LEU A O 1
ATOM 1580 N N . ARG A 1 216 ? -7.936 -9.391 17.616 1.00 91.38 216 ARG A N 1
ATOM 1581 C CA . ARG A 1 216 ? -6.499 -9.680 17.431 1.00 91.38 216 ARG A CA 1
ATOM 1582 C C . ARG A 1 216 ? -6.199 -10.951 16.619 1.00 91.38 216 ARG A C 1
ATOM 1584 O O . ARG A 1 216 ? -5.352 -10.864 15.736 1.00 91.38 216 ARG A O 1
ATOM 1591 N N . PRO A 1 217 ? -6.858 -12.104 16.855 1.00 91.56 217 PRO A N 1
ATOM 1592 C CA . PRO A 1 217 ? -6.603 -13.329 16.091 1.00 91.56 217 PRO A CA 1
ATOM 1593 C C . PRO A 1 217 ? -6.992 -13.242 14.609 1.00 91.56 217 PRO A C 1
ATOM 1595 O O . PRO A 1 217 ? -6.562 -14.076 13.818 1.00 91.56 217 PRO A O 1
ATOM 1598 N N . PHE A 1 218 ? -7.822 -12.265 14.237 1.00 90.50 218 PHE A N 1
ATOM 1599 C CA . PHE A 1 218 ? -8.299 -12.065 12.869 1.00 90.50 218 PHE A CA 1
ATOM 1600 C C . PHE A 1 218 ? -7.449 -11.063 12.082 1.00 90.50 218 PHE A C 1
ATOM 1602 O O . PHE A 1 218 ? -7.696 -10.862 10.896 1.00 90.50 218 PHE A O 1
ATOM 1609 N N . VAL A 1 219 ? -6.450 -10.441 12.712 1.00 90.62 219 VAL A N 1
ATOM 1610 C CA . VAL A 1 219 ? -5.489 -9.562 12.037 1.00 90.62 219 VAL A CA 1
ATOM 1611 C C . VAL A 1 219 ? -4.358 -10.401 11.450 1.00 90.62 219 VAL A C 1
ATOM 1613 O O . VAL A 1 219 ? -3.890 -11.359 12.069 1.00 90.62 219 VAL A O 1
ATOM 1616 N N . SER A 1 220 ? -3.938 -10.074 10.229 1.00 88.50 220 SER A N 1
ATOM 1617 C CA . SER A 1 220 ? -2.874 -10.808 9.550 1.00 88.50 220 SER A CA 1
ATOM 1618 C C . SER A 1 220 ? -1.520 -10.592 10.234 1.00 88.50 220 SER A C 1
ATOM 1620 O O . SER A 1 220 ? -1.319 -9.634 10.978 1.00 88.50 220 SER A O 1
ATOM 1622 N N . SER A 1 221 ? -0.536 -11.442 9.933 1.00 86.12 221 SER A N 1
ATOM 1623 C CA . SER A 1 221 ? 0.832 -11.280 10.454 1.00 86.12 221 SER A CA 1
ATOM 1624 C C . SER A 1 221 ? 1.508 -9.971 10.031 1.00 86.12 221 SER A C 1
ATOM 1626 O O . SER A 1 221 ? 2.481 -9.557 10.655 1.00 86.12 221 SER A O 1
ATOM 1628 N N . ARG A 1 222 ? 1.012 -9.334 8.964 1.00 81.81 222 ARG A N 1
ATOM 1629 C CA . ARG A 1 222 ? 1.482 -8.038 8.459 1.00 81.81 222 ARG A CA 1
ATOM 1630 C C . ARG A 1 222 ? 0.607 -6.871 8.931 1.00 81.81 222 ARG A C 1
ATOM 1632 O O . ARG A 1 222 ? 0.934 -5.729 8.622 1.00 81.81 222 ARG A O 1
ATOM 1639 N N . GLY A 1 223 ? -0.495 -7.151 9.627 1.00 85.81 223 GLY A N 1
ATOM 1640 C CA . GLY A 1 223 ? -1.458 -6.157 10.074 1.00 85.81 223 GLY A CA 1
ATOM 1641 C C . GLY A 1 223 ? -1.208 -5.667 11.500 1.00 85.81 223 GLY A C 1
ATOM 1642 O O . GLY A 1 223 ? -0.606 -6.354 12.323 1.00 85.81 223 GLY A O 1
ATOM 1643 N N . THR A 1 224 ? -1.688 -4.462 11.801 1.00 89.50 224 THR A N 1
ATOM 1644 C CA . THR A 1 224 ? -1.645 -3.857 13.140 1.00 89.50 224 THR A CA 1
ATOM 1645 C C . THR A 1 224 ? -3.049 -3.469 13.589 1.00 89.50 224 THR A C 1
ATOM 1647 O O . THR A 1 224 ? -3.844 -2.958 12.802 1.00 89.50 224 THR A O 1
ATOM 1650 N N . LEU A 1 225 ? -3.337 -3.683 14.875 1.00 91.06 225 LEU A N 1
ATOM 1651 C CA . LEU A 1 225 ? -4.586 -3.291 15.522 1.00 91.06 225 LEU A CA 1
ATOM 1652 C C . LEU A 1 225 ? -4.302 -2.397 16.725 1.00 91.06 225 LEU A C 1
ATOM 1654 O O . LEU A 1 225 ? -3.597 -2.811 17.649 1.00 91.06 225 LEU A O 1
ATOM 1658 N N . VAL A 1 226 ? -4.881 -1.200 16.736 1.00 91.06 226 VAL A N 1
ATOM 1659 C CA . VAL A 1 226 ? -4.741 -0.242 17.836 1.00 91.06 226 VAL A CA 1
ATOM 1660 C C . VAL A 1 226 ? -6.119 0.178 18.323 1.00 91.06 226 VAL A C 1
ATOM 1662 O O . VAL A 1 226 ? -6.917 0.724 17.568 1.00 91.06 226 VAL A O 1
ATOM 1665 N N . ALA A 1 227 ? -6.387 -0.054 19.604 1.00 91.69 227 ALA A N 1
ATOM 1666 C CA . ALA A 1 227 ? -7.588 0.416 20.279 1.00 91.69 227 ALA A CA 1
ATOM 1667 C C . ALA A 1 227 ? -7.281 1.730 21.008 1.00 91.69 227 ALA A C 1
ATOM 1669 O O . ALA A 1 227 ? -6.405 1.769 21.874 1.00 91.69 227 ALA A O 1
ATOM 1670 N N . ASN A 1 228 ? -7.993 2.806 20.668 1.00 90.00 228 ASN A N 1
ATOM 1671 C CA . ASN A 1 228 ? -7.917 4.072 21.388 1.00 90.00 228 ASN A CA 1
ATOM 1672 C C . ASN A 1 228 ? -9.135 4.219 22.306 1.00 90.00 228 ASN A C 1
ATOM 1674 O O . ASN A 1 228 ? -10.246 4.475 21.847 1.00 90.00 228 ASN A O 1
ATOM 1678 N N . ARG A 1 229 ? -8.907 4.077 23.616 1.00 88.94 229 ARG A N 1
ATOM 1679 C CA . ARG A 1 229 ? -9.948 4.191 24.645 1.00 88.94 229 ARG A CA 1
ATOM 1680 C C . ARG A 1 229 ? -10.490 5.614 24.806 1.00 88.94 229 ARG A C 1
ATOM 1682 O O . ARG A 1 229 ? -11.657 5.760 25.144 1.00 88.94 229 ARG A O 1
ATOM 1689 N N . GLU A 1 230 ? -9.669 6.643 24.602 1.00 87.50 230 GLU A N 1
ATOM 1690 C CA . GLU A 1 230 ? -10.075 8.041 24.818 1.00 87.50 230 GLU A CA 1
ATOM 1691 C C . GLU A 1 230 ? -11.117 8.488 23.795 1.00 87.50 230 GLU A C 1
ATOM 1693 O O . GLU A 1 230 ? -12.077 9.169 24.144 1.00 87.50 230 GLU A O 1
ATOM 1698 N N . THR A 1 231 ? -10.950 8.066 22.540 1.00 86.31 231 THR A N 1
ATOM 1699 C CA . THR A 1 231 ? -11.882 8.378 21.448 1.00 86.31 231 THR A CA 1
ATOM 1700 C C . THR A 1 231 ? -12.855 7.240 21.133 1.00 86.31 231 THR A C 1
ATOM 1702 O O . THR A 1 231 ? -13.723 7.417 20.286 1.00 86.31 231 THR A O 1
ATOM 1705 N N . ASN A 1 232 ? -12.736 6.095 21.814 1.00 88.38 232 ASN A N 1
ATOM 1706 C CA . ASN A 1 232 ? -13.459 4.843 21.548 1.00 88.38 232 ASN A CA 1
ATOM 1707 C C . ASN A 1 232 ? -13.405 4.414 20.069 1.00 88.38 232 ASN A C 1
ATOM 1709 O O . ASN A 1 232 ? -14.413 4.075 19.446 1.00 88.38 232 ASN A O 1
ATOM 1713 N N . VAL A 1 233 ? -12.204 4.461 19.494 1.00 91.31 233 VAL A N 1
ATOM 1714 C CA . VAL A 1 233 ? -11.957 4.194 18.072 1.00 91.31 233 VAL A CA 1
ATOM 1715 C C . VAL A 1 233 ? -10.952 3.064 17.909 1.00 91.31 233 VAL A C 1
ATOM 1717 O O . VAL A 1 233 ? -9.911 3.032 18.569 1.00 91.31 233 VAL A O 1
ATOM 1720 N N . LEU A 1 234 ? -11.247 2.159 16.982 1.00 90.75 234 LEU A N 1
ATOM 1721 C CA . LEU A 1 234 ? -10.372 1.074 16.572 1.00 90.75 234 LEU A CA 1
ATOM 1722 C C . LEU A 1 234 ? -9.676 1.442 15.258 1.00 90.75 234 LEU A C 1
ATOM 1724 O O . LEU A 1 234 ? -10.324 1.741 14.258 1.00 90.75 234 LEU A O 1
ATOM 1728 N N . ILE A 1 235 ? -8.349 1.420 15.259 1.00 89.88 235 ILE A N 1
ATOM 1729 C CA . ILE A 1 235 ? -7.515 1.665 14.082 1.00 89.88 235 ILE A CA 1
ATOM 1730 C C . ILE A 1 235 ? -6.967 0.316 13.618 1.00 89.88 235 ILE A C 1
ATOM 1732 O O . ILE A 1 235 ? -6.309 -0.393 14.383 1.00 89.88 235 ILE A O 1
ATOM 1736 N N . ILE A 1 236 ? -7.249 -0.035 12.369 1.00 90.38 236 ILE A N 1
ATOM 1737 C CA . ILE A 1 236 ? -6.916 -1.323 11.761 1.00 90.38 236 ILE A CA 1
ATOM 1738 C C . ILE A 1 236 ? -6.054 -1.053 10.536 1.00 90.38 236 ILE A C 1
ATOM 1740 O O . ILE A 1 236 ? -6.513 -0.390 9.614 1.00 90.38 236 ILE A O 1
ATOM 1744 N N . THR A 1 237 ? -4.840 -1.585 10.487 1.00 89.38 237 THR A N 1
ATOM 1745 C CA . THR A 1 237 ? -3.986 -1.530 9.295 1.00 89.38 237 THR A CA 1
ATOM 1746 C C . THR A 1 237 ? -3.779 -2.944 8.788 1.00 89.38 237 THR A C 1
ATOM 1748 O O . THR A 1 237 ? -3.120 -3.728 9.462 1.00 89.38 237 THR A O 1
ATOM 1751 N N . ASP A 1 238 ? -4.350 -3.297 7.638 1.00 90.56 238 ASP A N 1
ATOM 1752 C CA . ASP A 1 238 ? -4.217 -4.637 7.050 1.00 90.56 238 ASP A CA 1
ATOM 1753 C C . ASP A 1 238 ? -4.586 -4.633 5.555 1.00 90.56 238 ASP A C 1
ATOM 1755 O O . ASP A 1 238 ? -4.973 -3.604 4.998 1.00 90.56 238 ASP A O 1
ATOM 1759 N N . ALA A 1 239 ? -4.484 -5.785 4.892 1.00 88.62 239 ALA A N 1
ATOM 1760 C CA . ALA A 1 239 ? -4.971 -5.983 3.532 1.00 88.62 239 ALA A CA 1
ATOM 1761 C C . ALA A 1 239 ? -6.471 -5.653 3.427 1.00 88.62 239 ALA A C 1
ATOM 1763 O O . ALA A 1 239 ? -7.269 -6.057 4.277 1.00 88.62 239 ALA A O 1
ATOM 1764 N N . ALA A 1 240 ? -6.878 -4.969 2.356 1.00 86.38 240 ALA A N 1
ATOM 1765 C CA . ALA A 1 240 ? -8.250 -4.502 2.151 1.00 86.38 240 ALA A CA 1
ATOM 1766 C C . ALA A 1 240 ? -9.298 -5.628 2.229 1.00 86.38 240 ALA A C 1
ATOM 1768 O O . ALA A 1 240 ? -10.422 -5.414 2.687 1.00 86.38 240 ALA A O 1
ATOM 1769 N N . SER A 1 241 ? -8.946 -6.840 1.792 1.00 88.00 241 SER A N 1
ATOM 1770 C CA . SER A 1 241 ? -9.781 -8.040 1.949 1.00 88.00 241 SER A CA 1
ATOM 1771 C C . SER A 1 241 ? -10.009 -8.418 3.418 1.00 88.00 241 SER A C 1
ATOM 1773 O O . SER A 1 241 ? -11.142 -8.711 3.804 1.00 88.00 241 SER A O 1
ATOM 1775 N N . ASN A 1 242 ? -8.967 -8.355 4.248 1.00 91.56 242 ASN A N 1
ATOM 1776 C CA . ASN A 1 242 ? -9.057 -8.689 5.664 1.00 91.56 242 ASN A CA 1
ATOM 1777 C C . ASN A 1 242 ? -9.769 -7.595 6.468 1.00 91.56 242 ASN A C 1
ATOM 1779 O O . ASN A 1 242 ? -10.627 -7.898 7.293 1.00 91.56 242 ASN A O 1
ATOM 1783 N N . VAL A 1 243 ? -9.496 -6.320 6.167 1.00 90.38 243 VAL A N 1
ATOM 1784 C CA . VAL A 1 243 ? -10.187 -5.184 6.801 1.00 90.38 243 VAL A CA 1
ATOM 1785 C C . VAL A 1 243 ? -11.704 -5.283 6.610 1.00 90.38 243 VAL A C 1
ATOM 1787 O O . VAL A 1 243 ? -12.442 -5.107 7.574 1.00 90.38 243 VAL A O 1
ATOM 1790 N N . ARG A 1 244 ? -12.184 -5.647 5.409 1.00 89.50 244 ARG A N 1
ATOM 1791 C CA . ARG A 1 244 ? -13.617 -5.902 5.150 1.00 89.50 244 ARG A CA 1
ATOM 1792 C C . ARG A 1 244 ? -14.193 -6.967 6.081 1.00 89.50 244 ARG A C 1
ATOM 1794 O O . ARG A 1 244 ? -15.195 -6.724 6.742 1.00 89.50 244 ARG A O 1
ATOM 1801 N N . ARG A 1 245 ? -13.512 -8.110 6.187 1.00 90.44 245 ARG A N 1
ATOM 1802 C CA . ARG A 1 245 ? -13.927 -9.214 7.061 1.00 90.44 245 ARG A CA 1
ATOM 1803 C C . ARG A 1 245 ? -14.009 -8.778 8.526 1.00 90.44 245 ARG A C 1
ATOM 1805 O O . ARG A 1 245 ? -14.967 -9.121 9.210 1.00 90.44 245 ARG A O 1
ATOM 1812 N N . VAL A 1 246 ? -13.016 -8.030 9.007 1.00 91.06 246 VAL A N 1
ATOM 1813 C CA . VAL A 1 246 ? -12.991 -7.533 10.391 1.00 91.06 246 VAL A CA 1
ATOM 1814 C C . VAL A 1 246 ? -14.110 -6.513 10.632 1.00 91.06 246 VAL A C 1
ATOM 1816 O O . VAL A 1 246 ? -14.767 -6.579 11.668 1.00 91.06 246 VAL A O 1
ATOM 1819 N N . LEU A 1 247 ? -14.388 -5.625 9.672 1.00 90.62 247 LEU A N 1
ATOM 1820 C CA . LEU A 1 247 ? -15.511 -4.682 9.744 1.00 90.62 247 LEU A CA 1
ATOM 1821 C C . LEU A 1 247 ? -16.866 -5.388 9.857 1.00 90.62 247 LEU A C 1
ATOM 1823 O O . LEU A 1 247 ? -17.710 -4.958 10.642 1.00 90.62 247 LEU A O 1
ATOM 1827 N N . ASP A 1 248 ? -17.076 -6.471 9.110 1.00 90.19 248 ASP A N 1
ATOM 1828 C CA . ASP A 1 248 ? -18.322 -7.240 9.183 1.00 90.19 248 ASP A CA 1
ATOM 1829 C C . ASP A 1 248 ? -18.502 -7.897 10.558 1.00 90.19 248 ASP A C 1
ATOM 1831 O O . ASP A 1 248 ? -19.601 -7.893 11.109 1.00 90.19 248 ASP A O 1
ATOM 1835 N N . ILE A 1 249 ? -17.414 -8.387 11.163 1.00 90.25 249 ILE A N 1
ATOM 1836 C CA . ILE A 1 249 ? -17.441 -8.918 12.535 1.00 90.25 249 ILE A CA 1
ATOM 1837 C C . ILE A 1 249 ? -17.781 -7.804 13.530 1.00 90.25 249 ILE A C 1
ATOM 1839 O O . ILE A 1 249 ? -18.636 -7.999 14.391 1.00 90.25 249 ILE A O 1
ATOM 1843 N N . ILE A 1 250 ? -17.162 -6.626 13.400 1.00 89.75 250 ILE A N 1
ATOM 1844 C CA . ILE A 1 250 ? -17.445 -5.479 14.276 1.00 89.75 250 ILE A CA 1
ATOM 1845 C C . ILE A 1 250 ? -18.928 -5.108 14.214 1.00 89.75 250 ILE A C 1
ATOM 1847 O O . ILE A 1 250 ? -19.536 -4.930 15.262 1.00 89.75 250 ILE A O 1
ATOM 1851 N N . LYS A 1 251 ? -19.539 -5.071 13.024 1.00 88.06 251 LYS A N 1
ATOM 1852 C CA . LYS A 1 251 ? -20.973 -4.762 12.863 1.00 88.06 251 LYS A CA 1
ATOM 1853 C C . LYS A 1 251 ? -21.899 -5.757 13.565 1.00 88.06 251 LYS A C 1
ATOM 1855 O O . LYS A 1 251 ? -22.991 -5.377 13.970 1.00 88.06 251 LYS A O 1
ATOM 1860 N N . LEU A 1 252 ? -21.488 -7.020 13.678 1.00 86.19 252 LEU A N 1
ATOM 1861 C CA . LEU A 1 252 ? -22.267 -8.062 14.352 1.00 86.19 252 LEU A CA 1
ATOM 1862 C C . LEU A 1 252 ? -22.096 -8.036 15.875 1.00 86.19 252 LEU A C 1
ATOM 1864 O O . LEU A 1 252 ? -23.007 -8.436 16.593 1.00 86.19 252 LEU A O 1
ATOM 1868 N N . VAL A 1 253 ? -20.930 -7.604 16.363 1.00 86.62 253 VAL A N 1
ATOM 1869 C CA . VAL A 1 253 ? -20.592 -7.615 17.796 1.00 86.62 253 VAL A CA 1
ATOM 1870 C C . VAL A 1 253 ? -20.928 -6.286 18.474 1.00 86.62 253 VAL A C 1
ATOM 1872 O O . VAL A 1 253 ? -21.370 -6.281 19.621 1.00 86.62 253 VAL A O 1
ATOM 1875 N N . ASP A 1 254 ? -20.747 -5.161 17.782 1.00 85.38 254 ASP A N 1
ATOM 1876 C CA . ASP A 1 254 ? -21.076 -3.820 18.273 1.00 85.38 254 ASP A CA 1
ATOM 1877 C C . ASP A 1 254 ? -22.580 -3.546 18.111 1.00 85.38 254 ASP A C 1
ATOM 1879 O O . ASP A 1 254 ? -23.011 -2.741 17.284 1.00 85.38 254 ASP A O 1
ATOM 1883 N N . VAL A 1 255 ? -23.391 -4.264 18.889 1.00 84.12 255 VAL A N 1
ATOM 1884 C CA . VAL A 1 255 ? -24.853 -4.126 18.940 1.00 84.12 255 VAL A CA 1
ATOM 1885 C C . VAL A 1 255 ? -25.311 -3.666 20.322 1.00 84.12 255 VAL A C 1
ATOM 1887 O O . VAL A 1 255 ? -24.662 -3.925 21.335 1.00 84.12 255 VAL A O 1
ATOM 1890 N N . GLN A 1 256 ? -26.460 -2.989 20.378 1.00 77.38 256 GLN A N 1
ATOM 1891 C CA . GLN A 1 256 ? -27.084 -2.616 21.647 1.00 77.38 256 GLN A CA 1
ATOM 1892 C C . GLN A 1 256 ? -27.521 -3.867 22.400 1.00 77.38 256 GLN A C 1
ATOM 1894 O O . GLN A 1 256 ? -28.426 -4.572 21.960 1.00 77.38 256 GLN A O 1
ATOM 1899 N N . VAL A 1 257 ? -26.910 -4.116 23.555 1.00 70.62 257 VAL A N 1
ATOM 1900 C CA . VAL A 1 257 ? -27.407 -5.122 24.491 1.00 70.62 257 VAL A CA 1
ATOM 1901 C C . VAL A 1 257 ? -28.598 -4.513 25.228 1.00 70.62 257 VAL A C 1
ATOM 1903 O O . VAL A 1 257 ? -28.431 -3.624 26.063 1.00 70.62 257 VAL A O 1
ATOM 1906 N N . SER A 1 258 ? -29.809 -4.969 24.909 1.00 64.69 258 SER A N 1
ATOM 1907 C CA . SER A 1 258 ? -30.983 -4.731 25.746 1.00 64.69 258 SER A CA 1
ATOM 1908 C C . SER A 1 258 ? -30.812 -5.544 27.026 1.00 64.69 258 SER A C 1
ATOM 1910 O O . SER A 1 258 ? -30.892 -6.770 27.002 1.00 64.69 258 SER A O 1
ATOM 1912 N N . LEU A 1 259 ? -30.516 -4.871 28.136 1.00 61.34 259 LEU A N 1
ATOM 1913 C CA . LEU A 1 259 ? -30.625 -5.489 29.451 1.00 61.34 259 LEU A CA 1
ATOM 1914 C C . LEU A 1 259 ? -32.115 -5.724 29.698 1.00 61.34 259 LEU A C 1
ATOM 1916 O O . LEU A 1 259 ? -32.847 -4.761 29.924 1.00 61.34 259 LEU A O 1
ATOM 1920 N N . ASP A 1 260 ? -32.556 -6.978 29.595 1.00 61.44 260 ASP A N 1
ATOM 1921 C CA . ASP A 1 260 ? -33.894 -7.362 30.029 1.00 61.44 260 ASP A CA 1
ATOM 1922 C C . ASP A 1 260 ? -34.077 -6.886 31.472 1.00 61.44 260 ASP A C 1
ATOM 1924 O O . ASP A 1 260 ? -33.245 -7.133 32.352 1.00 61.44 260 ASP A O 1
ATOM 1928 N N . GLU A 1 261 ? -35.135 -6.106 31.665 1.00 59.97 261 GLU A N 1
ATOM 1929 C CA . GLU A 1 261 ? -35.494 -5.455 32.912 1.00 59.97 261 GLU A CA 1
ATOM 1930 C C . GLU A 1 261 ? -35.467 -6.483 34.048 1.00 59.97 261 GLU A C 1
ATOM 1932 O O . GLU A 1 261 ? -36.172 -7.492 34.021 1.00 59.97 261 GLU A O 1
ATOM 1937 N N . LEU A 1 262 ? -34.591 -6.258 35.031 1.00 70.81 262 LEU A N 1
ATOM 1938 C CA . LEU A 1 262 ? -34.402 -7.154 36.163 1.00 70.81 262 LEU A CA 1
ATOM 1939 C C . LEU A 1 262 ? -35.671 -7.117 37.025 1.00 70.81 262 LEU A C 1
ATOM 1941 O O . LEU A 1 262 ? -35.808 -6.291 37.927 1.00 70.81 262 LEU A O 1
ATOM 1945 N N . GLN A 1 263 ? -36.629 -7.989 36.710 1.00 74.50 263 GLN A N 1
ATOM 1946 C CA . GLN A 1 263 ? -37.885 -8.090 37.437 1.00 74.50 263 GLN A CA 1
ATOM 1947 C C . GLN A 1 263 ? -37.618 -8.756 38.789 1.00 74.50 263 GLN A C 1
ATOM 1949 O O . GLN A 1 263 ? -37.516 -9.977 38.908 1.00 74.50 263 GLN A O 1
ATOM 1954 N N . ILE A 1 264 ? -37.483 -7.930 39.825 1.00 80.38 264 ILE A N 1
ATOM 1955 C CA . ILE A 1 264 ? -37.409 -8.392 41.210 1.00 80.38 264 ILE A CA 1
ATOM 1956 C C . ILE A 1 264 ? -38.781 -8.968 41.573 1.00 80.38 264 ILE A C 1
ATOM 1958 O O . ILE A 1 264 ? -39.764 -8.232 41.650 1.00 80.38 264 ILE A O 1
ATOM 1962 N N . ILE A 1 265 ? -38.847 -10.280 41.803 1.00 77.56 265 ILE A N 1
ATOM 1963 C CA . ILE A 1 265 ? -40.012 -10.938 42.400 1.00 77.56 265 ILE A CA 1
ATOM 1964 C C . ILE A 1 265 ? -39.772 -10.957 43.915 1.00 77.56 265 ILE A C 1
ATOM 1966 O O . ILE A 1 265 ? -38.899 -11.702 44.369 1.00 77.56 265 ILE A O 1
ATOM 1970 N N . PRO A 1 266 ? -40.469 -10.124 44.706 1.00 73.81 266 PRO A N 1
ATOM 1971 C CA . PRO A 1 266 ? -40.384 -10.217 46.155 1.00 73.81 266 PRO A CA 1
ATOM 1972 C C . PRO A 1 266 ? -41.003 -11.539 46.636 1.00 73.81 266 PRO A C 1
ATOM 1974 O O . PRO A 1 266 ? -42.039 -11.964 46.119 1.00 73.81 266 PRO A O 1
ATOM 1977 N N . VAL A 1 267 ? -40.340 -12.172 47.609 1.00 76.81 267 VAL A N 1
ATOM 1978 C CA . VAL A 1 267 ? -40.800 -13.369 48.340 1.00 76.81 267 VAL A CA 1
ATOM 1979 C C . VAL A 1 267 ? -41.559 -13.002 49.605 1.00 76.81 267 VAL A C 1
ATOM 1981 O O . VAL A 1 267 ? -41.202 -11.974 50.225 1.00 76.81 267 VAL A O 1
#

Secondary structure (DSSP, 8-state):
--------------------------PPPP---PPP-PPPPP-------PPPPPPPPPP-PPPPP--------PPP---PPP-----------PPEE--EEEEEEHHHHHHHHHHHHT-EEEE-TT---EEEEE-SSPEEGGGHHHHHHHHHHHTTEEEEEETTEEEEEEHHHHHHHS--EEESSPPPTTS-TT-EEEEEEE-SSS-HHHHHHHHGGGS-TT-EEEEETTTTEEEEEEEHHHHHHHHHHHHHHS-------------